Protein AF-A0A2I2YRC8-F1 (afdb_monomer_lite)

InterPro domains:
  IPR019393 WASH complex, subunit strumpellin [PF10266] (17-196)
  IPR019393 WASH complex, subunit strumpellin [PTHR15691] (17-196)

Foldseek 3Di:
DPDPLVVVVVVPCVVVVQVVQVCQVVCVVVPDHLVNLCVDLVSLVVLLVSLLVVLVSLVCCCAPAPQVRLVVSLVVVVVVVVVPVDPDPCSVLSCLLSHHPLDYNDPPRDHDPLPPLVNLVSDPDDPVSLVSSLVCLLPHLSVPQVVVVVDPVCQLVSCVVSLSSNVSSCSNVVCCLQPVVVSVVSSCVRRPVPPNVVVCVVRVPD

Radius of gyration: 19.16 Å; chains: 1; bounding box: 44×52×53 Å

Structure (mmCIF, N/CA/C/O backbone):
data_AF-A0A2I2YRC8-F1
#
_entry.id   AF-A0A2I2YRC8-F1
#
loop_
_atom_site.group_PDB
_atom_site.id
_atom_site.type_symbol
_atom_site.label_atom_id
_atom_site.label_alt_id
_atom_site.label_comp_id
_atom_site.label_asym_id
_atom_site.label_entity_id
_atom_site.label_seq_id
_atom_site.pdbx_PDB_ins_code
_atom_site.Cartn_x
_atom_site.Cartn_y
_atom_site.Cartn_z
_atom_site.occupancy
_atom_site.B_iso_or_equiv
_atom_site.auth_seq_id
_atom_site.auth_comp_id
_atom_site.auth_asym_id
_atom_site.auth_atom_id
_atom_site.pdbx_PDB_model_num
ATOM 1 N N . MET A 1 1 ? 4.012 -2.356 -33.815 1.00 37.81 1 MET A N 1
ATOM 2 C CA . MET A 1 1 ? 2.856 -2.363 -32.896 1.00 37.81 1 MET A CA 1
ATOM 3 C C . MET A 1 1 ? 3.159 -1.433 -31.734 1.00 37.81 1 MET A C 1
ATOM 5 O O . MET A 1 1 ? 4.079 -1.748 -30.987 1.00 37.81 1 MET A O 1
ATOM 9 N N . PRO A 1 2 ? 2.457 -0.302 -31.566 1.00 46.53 2 PRO A N 1
ATOM 10 C CA . PRO A 1 2 ? 2.534 0.490 -30.341 1.00 46.53 2 PRO A CA 1
ATOM 11 C C . PRO A 1 2 ? 1.747 -0.260 -29.252 1.00 46.53 2 PRO A C 1
ATOM 13 O O . PRO A 1 2 ? 0.646 0.119 -28.872 1.00 46.53 2 PRO A O 1
ATOM 16 N N . GLY A 1 3 ? 2.256 -1.432 -28.868 1.00 53.78 3 GLY A N 1
ATOM 17 C CA . GLY A 1 3 ? 1.606 -2.347 -27.938 1.00 53.78 3 GLY A CA 1
ATOM 18 C C . GLY A 1 3 ? 1.711 -1.823 -26.517 1.00 53.78 3 GLY A C 1
ATOM 19 O O . GLY A 1 3 ? 2.714 -1.198 -26.217 1.00 53.78 3 GLY A O 1
ATOM 20 N N . ILE A 1 4 ? 0.682 -2.085 -25.703 1.00 57.72 4 ILE A N 1
ATOM 21 C CA . ILE A 1 4 ? 0.540 -2.137 -24.226 1.00 57.72 4 ILE A CA 1
ATOM 22 C C . ILE A 1 4 ? 1.649 -1.546 -23.322 1.00 57.72 4 ILE A C 1
ATOM 24 O O . ILE A 1 4 ? 1.337 -0.964 -22.292 1.00 57.72 4 ILE A O 1
ATOM 28 N N . LEU A 1 5 ? 2.924 -1.648 -23.676 1.00 55.81 5 LEU A N 1
ATOM 29 C CA . LEU A 1 5 ? 4.091 -1.179 -22.939 1.00 55.81 5 LEU A CA 1
ATOM 30 C C . LEU A 1 5 ? 4.049 0.315 -22.537 1.00 55.81 5 LEU A C 1
ATOM 32 O O . LEU A 1 5 ? 4.267 0.582 -21.359 1.00 55.81 5 LEU A O 1
ATOM 36 N N . PRO A 1 6 ? 3.686 1.294 -23.399 1.00 57.66 6 PRO A N 1
ATOM 37 C CA . PRO A 1 6 ? 3.512 2.684 -22.969 1.00 57.66 6 PRO A CA 1
ATOM 38 C C . PRO A 1 6 ? 2.350 2.858 -21.989 1.00 57.66 6 PRO A C 1
ATOM 40 O O . PRO A 1 6 ? 2.377 3.775 -21.178 1.00 57.66 6 PRO A O 1
ATOM 43 N N . TYR A 1 7 ? 1.328 1.999 -22.059 1.00 59.03 7 TYR A N 1
ATOM 44 C CA . TYR A 1 7 ? 0.191 2.025 -21.140 1.00 59.03 7 TYR A CA 1
ATOM 45 C C . TYR A 1 7 ? 0.560 1.400 -19.795 1.00 59.03 7 TYR A C 1
ATOM 47 O O . TYR A 1 7 ? 0.232 1.982 -18.775 1.00 59.03 7 TYR A O 1
ATOM 55 N N . LEU A 1 8 ? 1.316 0.297 -19.776 1.00 57.03 8 LEU A N 1
ATOM 56 C CA . LEU A 1 8 ? 1.854 -0.305 -18.551 1.00 57.03 8 LEU A CA 1
ATOM 57 C C . LEU A 1 8 ? 2.893 0.590 -17.868 1.00 57.03 8 LEU A C 1
ATOM 59 O O . LEU A 1 8 ? 2.938 0.649 -16.647 1.00 57.03 8 LEU A O 1
ATOM 63 N N . LEU A 1 9 ? 3.663 1.359 -18.638 1.00 56.44 9 LEU A N 1
ATOM 64 C CA . LEU A 1 9 ? 4.573 2.361 -18.082 1.00 56.44 9 LEU A CA 1
ATOM 65 C C . LEU A 1 9 ? 3.831 3.609 -17.586 1.00 56.44 9 LEU A C 1
ATOM 67 O O . LEU A 1 9 ? 4.163 4.151 -16.538 1.00 56.44 9 LEU A O 1
ATOM 71 N N . LYS A 1 10 ? 2.752 4.012 -18.270 1.00 56.34 10 LYS A N 1
ATOM 72 C CA . LYS A 1 10 ? 1.797 5.009 -17.759 1.00 56.34 10 LYS A CA 1
ATOM 73 C C . LYS A 1 10 ? 0.951 4.502 -16.590 1.00 56.34 10 LYS A C 1
ATOM 75 O O . LYS A 1 10 ? 0.355 5.348 -15.939 1.00 56.34 10 LYS A O 1
ATOM 80 N N . ILE A 1 11 ? 0.908 3.187 -16.333 1.00 52.53 11 ILE A N 1
ATOM 81 C CA . ILE A 1 11 ? 0.358 2.526 -15.134 1.00 52.53 11 ILE A CA 1
ATOM 82 C C . ILE A 1 11 ? 1.342 2.622 -13.946 1.00 52.53 11 ILE A C 1
ATOM 84 O O . ILE A 1 11 ? 0.969 2.288 -12.839 1.00 52.53 11 ILE A O 1
ATOM 88 N N . PHE A 1 12 ? 2.482 3.312 -14.060 1.00 55.88 12 PHE A N 1
ATOM 89 C CA . PHE A 1 12 ? 3.199 3.852 -12.890 1.00 55.88 12 PHE A CA 1
ATOM 90 C C . PHE A 1 12 ? 2.833 5.316 -12.491 1.00 55.88 12 PHE A C 1
ATOM 92 O O . PHE A 1 12 ? 3.742 6.076 -12.157 1.00 55.88 12 PHE A O 1
ATOM 99 N N . PRO A 1 13 ? 1.560 5.799 -12.453 1.00 50.12 13 PRO A N 1
ATOM 100 C CA . PRO A 1 13 ? 1.211 7.095 -11.858 1.00 50.12 13 PRO A CA 1
ATOM 101 C C . PRO A 1 13 ? 1.517 7.182 -10.365 1.00 50.12 13 PRO A C 1
ATOM 103 O O . PRO A 1 13 ? 1.399 8.253 -9.78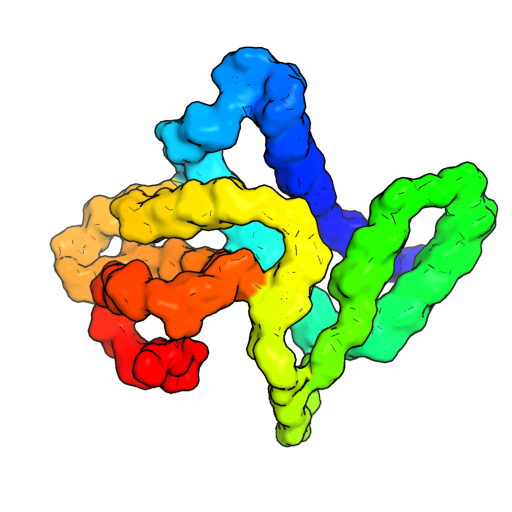5 1.00 50.12 13 PRO A O 1
ATOM 106 N N . SER A 1 14 ? 1.931 6.093 -9.735 1.00 53.84 14 SER A N 1
ATOM 107 C CA . SER A 1 14 ? 2.514 6.090 -8.403 1.00 53.84 14 SER A CA 1
ATOM 108 C C . SER A 1 14 ? 3.765 6.941 -8.276 1.00 53.84 14 SER A C 1
ATOM 110 O O . SER A 1 14 ? 3.989 7.486 -7.203 1.00 53.84 14 SER A O 1
ATOM 112 N N . LEU A 1 15 ? 4.494 7.198 -9.367 1.00 60.25 15 LEU A N 1
ATOM 113 C CA . LEU A 1 15 ? 5.531 8.227 -9.350 1.00 60.25 15 LEU A CA 1
ATOM 114 C C . LEU A 1 15 ? 4.971 9.625 -9.056 1.00 60.25 15 LEU A C 1
ATOM 116 O O . LEU A 1 15 ? 5.684 10.445 -8.499 1.00 60.25 15 LEU A O 1
ATOM 120 N N . LYS A 1 16 ? 3.710 9.920 -9.405 1.00 70.44 16 LYS A N 1
ATOM 121 C CA . LYS A 1 16 ? 3.090 11.210 -9.064 1.00 70.44 16 LYS A CA 1
ATOM 122 C C . LYS A 1 16 ? 2.758 11.305 -7.584 1.00 70.44 16 LYS A C 1
ATOM 124 O O . LYS A 1 16 ? 2.866 12.391 -7.040 1.00 70.44 16 LYS A O 1
ATOM 129 N N . MET A 1 17 ? 2.350 10.200 -6.957 1.00 82.69 17 MET A N 1
ATOM 130 C CA . MET A 1 17 ? 2.125 10.180 -5.512 1.00 82.69 17 MET A CA 1
ATOM 131 C C . MET A 1 17 ? 3.454 10.309 -4.768 1.00 82.69 17 MET A C 1
ATOM 133 O O . MET A 1 17 ? 3.555 11.172 -3.908 1.00 82.69 17 MET A O 1
ATOM 137 N N . LEU A 1 18 ? 4.484 9.550 -5.160 1.00 81.81 18 LEU A N 1
ATOM 138 C CA . LEU A 1 18 ? 5.829 9.690 -4.591 1.00 81.81 18 LEU A CA 1
ATOM 139 C C . LEU A 1 18 ? 6.358 11.114 -4.767 1.00 81.81 18 LEU A C 1
ATOM 141 O O . LEU A 1 18 ? 6.682 11.764 -3.785 1.00 81.81 18 LEU A O 1
ATOM 145 N N . LYS A 1 19 ? 6.292 11.651 -5.989 1.00 84.12 19 LYS A N 1
ATOM 146 C CA . LYS A 1 19 ? 6.675 13.035 -6.265 1.00 84.12 19 LYS A CA 1
ATOM 147 C C . LYS A 1 19 ? 5.872 14.045 -5.447 1.00 84.12 19 LYS A C 1
ATOM 149 O O . LYS A 1 19 ? 6.434 15.013 -4.970 1.00 84.12 19 LYS A O 1
ATOM 154 N N . TYR A 1 20 ? 4.566 13.846 -5.289 1.00 88.19 20 TYR A N 1
ATOM 155 C CA . TYR A 1 20 ? 3.744 14.730 -4.466 1.00 88.19 20 TYR A CA 1
ATOM 156 C C . TYR A 1 20 ? 4.176 14.702 -2.994 1.00 88.19 20 TYR A C 1
ATOM 158 O O . TYR A 1 20 ? 4.211 15.750 -2.356 1.00 88.19 20 TYR A O 1
ATOM 166 N N . LEU A 1 21 ? 4.523 13.526 -2.465 1.00 88.50 21 LEU A N 1
ATOM 167 C CA . LEU A 1 21 ? 5.065 13.389 -1.113 1.00 88.50 21 LEU A CA 1
ATOM 168 C C . LEU A 1 21 ? 6.443 14.051 -0.988 1.00 88.50 21 LEU A C 1
ATOM 170 O O . LEU A 1 21 ? 6.693 14.714 0.017 1.00 88.50 21 LEU A O 1
ATOM 174 N N . ASP A 1 22 ? 7.295 13.923 -2.005 1.00 87.81 22 ASP A N 1
ATOM 175 C CA . ASP A 1 22 ? 8.596 14.592 -2.058 1.00 87.81 22 ASP A CA 1
ATOM 176 C C . ASP A 1 22 ? 8.421 16.117 -2.105 1.00 87.81 22 ASP A C 1
ATOM 178 O O . ASP A 1 22 ? 8.974 16.818 -1.265 1.00 87.81 22 ASP A O 1
ATOM 182 N N . ASP A 1 23 ? 7.560 16.631 -2.990 1.00 89.75 23 ASP A N 1
ATOM 183 C CA . ASP A 1 23 ? 7.232 18.057 -3.111 1.00 89.75 23 ASP A CA 1
ATOM 184 C C . ASP A 1 23 ? 6.652 18.616 -1.786 1.00 89.75 23 ASP A C 1
ATOM 186 O O . ASP A 1 23 ? 6.954 19.745 -1.387 1.00 89.75 23 ASP A O 1
ATOM 190 N N . LEU A 1 24 ? 5.824 17.838 -1.072 1.00 89.25 24 LEU A N 1
ATOM 191 C CA . LEU A 1 24 ? 5.333 18.192 0.268 1.00 89.25 24 LEU A CA 1
ATOM 192 C C . LEU A 1 24 ? 6.471 18.261 1.291 1.00 89.25 24 LEU A C 1
ATOM 194 O O . LEU A 1 24 ? 6.529 19.202 2.079 1.00 89.25 24 LEU A O 1
ATOM 198 N N . ASN A 1 25 ? 7.369 17.277 1.285 1.00 86.38 25 ASN A N 1
ATOM 199 C CA . ASN A 1 25 ? 8.488 17.203 2.219 1.00 86.38 25 ASN A CA 1
ATOM 200 C C . ASN A 1 25 ? 9.546 18.291 1.955 1.00 86.38 25 ASN A C 1
ATOM 202 O O . ASN A 1 25 ? 10.140 18.819 2.892 1.00 86.38 25 ASN A O 1
ATOM 206 N N . GLU A 1 26 ? 9.746 18.671 0.693 1.00 87.75 26 GLU A N 1
ATOM 207 C CA . GLU A 1 26 ? 10.619 19.774 0.273 1.00 87.75 26 GLU A CA 1
ATOM 208 C C . GLU A 1 26 ? 10.003 21.162 0.523 1.00 87.75 26 GLU A C 1
ATOM 210 O O . GLU A 1 26 ? 10.671 22.183 0.350 1.00 87.75 26 GLU A O 1
ATOM 215 N N . GLY A 1 27 ? 8.738 21.226 0.950 1.00 85.44 27 GLY A N 1
ATOM 216 C CA . GLY A 1 27 ? 8.057 22.486 1.236 1.00 85.44 27 GLY A CA 1
ATOM 217 C C . GLY A 1 27 ? 7.686 23.280 -0.018 1.00 85.44 27 GLY A C 1
ATOM 218 O O . GLY A 1 27 ? 7.489 24.494 0.064 1.00 85.44 27 GLY A O 1
ATOM 219 N N . VAL A 1 28 ? 7.545 22.613 -1.173 1.00 89.50 28 VAL A N 1
ATOM 220 C CA . VAL A 1 28 ? 7.038 23.226 -2.417 1.00 89.50 28 VAL A CA 1
ATOM 221 C C . VAL A 1 28 ? 5.663 23.856 -2.171 1.00 89.50 28 VAL A C 1
ATOM 223 O O . VAL A 1 28 ? 5.347 24.929 -2.689 1.00 89.50 28 VAL A O 1
ATOM 226 N N . TYR A 1 29 ? 4.862 23.225 -1.311 1.00 86.94 29 TYR A N 1
ATOM 227 C CA . TYR A 1 29 ? 3.586 23.740 -0.836 1.00 86.94 29 TYR A CA 1
ATOM 228 C C . TYR A 1 29 ? 3.765 24.430 0.526 1.00 86.94 29 TYR A C 1
ATOM 230 O O . TYR A 1 29 ? 3.557 23.830 1.571 1.00 86.94 29 TYR A O 1
ATOM 238 N N . ILE A 1 30 ? 4.116 25.720 0.512 1.00 78.50 30 ILE A N 1
ATOM 239 C CA . ILE A 1 30 ? 4.525 26.535 1.683 1.00 78.50 30 ILE A CA 1
ATOM 240 C C . ILE A 1 30 ? 3.610 26.395 2.923 1.00 78.50 30 ILE A C 1
ATOM 242 O O . ILE A 1 30 ? 4.079 26.519 4.051 1.00 78.50 30 ILE A O 1
ATOM 246 N N . GLN A 1 31 ? 2.305 26.162 2.741 1.00 79.38 31 GLN A N 1
ATOM 247 C CA . GLN A 1 31 ? 1.319 26.055 3.831 1.00 79.38 31 GLN A CA 1
ATOM 248 C C . GLN A 1 31 ? 0.775 24.635 4.055 1.00 79.38 31 GLN A C 1
ATOM 250 O O . GLN A 1 31 ? -0.177 24.469 4.815 1.00 79.38 31 GLN A O 1
ATOM 255 N N . GLN A 1 32 ? 1.318 23.625 3.377 1.00 86.75 32 GLN A N 1
ATOM 256 C CA . GLN A 1 32 ? 0.841 22.247 3.460 1.00 86.75 32 GLN A CA 1
ATOM 257 C C . GLN A 1 32 ? 1.991 21.332 3.858 1.00 86.75 32 GLN A C 1
ATOM 259 O O . GLN A 1 32 ? 2.992 21.222 3.158 1.00 86.75 32 GLN A O 1
ATOM 264 N N . THR A 1 33 ? 1.812 20.642 4.974 1.00 90.62 33 THR A N 1
ATOM 265 C CA . THR A 1 33 ? 2.631 19.500 5.376 1.00 90.62 33 THR A CA 1
ATOM 266 C C . THR A 1 33 ? 1.820 18.217 5.259 1.00 90.62 33 THR A C 1
ATOM 268 O O . THR A 1 33 ? 0.584 18.244 5.192 1.00 90.62 33 THR A O 1
ATOM 271 N N . LEU A 1 34 ? 2.500 17.073 5.295 1.00 91.81 34 LEU A N 1
ATOM 272 C CA . LEU A 1 34 ? 1.835 15.775 5.298 1.00 91.81 34 LEU A CA 1
ATOM 273 C C . LEU A 1 34 ? 0.817 15.647 6.448 1.00 91.81 34 LEU A C 1
ATOM 275 O O . LEU A 1 34 ? -0.284 15.136 6.254 1.00 91.81 34 LEU A O 1
ATOM 279 N N . GLU A 1 35 ? 1.147 16.166 7.630 1.00 92.12 35 GLU A N 1
ATOM 280 C CA . GLU A 1 35 ? 0.258 16.211 8.792 1.00 92.12 35 GLU A CA 1
ATOM 281 C C . GLU A 1 35 ? -1.011 17.003 8.487 1.00 92.12 35 GLU A C 1
ATOM 283 O O . GLU A 1 35 ? -2.108 16.527 8.769 1.00 92.12 35 GLU A O 1
ATOM 288 N N . THR A 1 36 ? -0.879 18.195 7.897 1.00 93.50 36 THR A N 1
ATOM 289 C CA . THR A 1 36 ? -2.036 19.047 7.584 1.00 93.50 36 THR A CA 1
ATOM 290 C C . THR A 1 36 ? -2.948 18.418 6.534 1.00 93.50 36 THR A C 1
ATOM 292 O O . THR A 1 36 ? -4.169 18.487 6.673 1.00 93.50 36 THR A O 1
ATOM 295 N N . VAL A 1 37 ? -2.380 17.717 5.546 1.00 94.31 37 VAL A N 1
ATOM 296 C CA . VAL A 1 37 ? -3.158 16.979 4.542 1.00 94.31 37 VAL A CA 1
ATOM 297 C C . VAL A 1 37 ? -3.892 15.803 5.189 1.00 94.31 37 VAL A C 1
ATOM 299 O O . VAL A 1 37 ? -5.061 15.574 4.897 1.00 94.31 37 VAL A O 1
ATOM 302 N N . LEU A 1 38 ? -3.256 15.090 6.122 1.00 94.12 38 LEU A N 1
ATOM 303 C CA . LEU A 1 38 ? -3.879 13.982 6.855 1.00 94.12 38 LEU A CA 1
ATOM 304 C C . LEU A 1 38 ? -4.876 14.424 7.941 1.00 94.12 38 LEU A C 1
ATOM 306 O O . LEU A 1 38 ? -5.593 13.581 8.479 1.00 94.12 38 LEU A O 1
ATOM 310 N N . LEU A 1 39 ? -4.920 15.712 8.292 1.00 93.56 39 LEU A N 1
ATOM 311 C CA . LEU A 1 39 ? -5.978 16.296 9.126 1.00 93.56 39 LEU A CA 1
ATOM 312 C C . LEU A 1 39 ? -7.221 16.675 8.311 1.00 93.56 39 LEU A C 1
ATOM 314 O O . LEU A 1 39 ? -8.294 16.841 8.884 1.00 93.56 39 LEU A O 1
ATOM 318 N N . ASN A 1 40 ? -7.086 16.818 6.994 1.00 94.06 40 ASN A N 1
ATOM 319 C CA . ASN A 1 40 ? -8.207 17.059 6.100 1.00 94.06 40 ASN A CA 1
ATOM 320 C C . ASN A 1 40 ? -8.934 15.738 5.779 1.00 94.06 40 ASN A C 1
ATOM 322 O O . ASN A 1 40 ? -8.289 14.724 5.512 1.00 94.06 40 ASN A O 1
ATOM 326 N N . GLU A 1 41 ? -10.272 15.752 5.790 1.00 93.31 41 GLU A N 1
ATOM 327 C CA . GLU A 1 41 ? -11.097 14.558 5.541 1.00 93.31 41 GLU A CA 1
ATOM 328 C C . GLU A 1 41 ? -10.863 13.956 4.147 1.00 93.31 41 GLU A C 1
ATOM 330 O O . GLU A 1 41 ? -10.650 12.751 4.023 1.00 93.31 41 GLU A O 1
ATOM 335 N N . ASP A 1 42 ? -10.811 14.794 3.111 1.00 94.19 42 ASP A N 1
ATOM 336 C CA . ASP A 1 42 ? -10.554 14.338 1.744 1.00 94.19 42 ASP A CA 1
ATOM 337 C C . ASP A 1 42 ? -9.084 13.930 1.579 1.00 94.19 42 ASP A C 1
ATOM 339 O O . ASP A 1 42 ? -8.768 12.912 0.965 1.00 94.19 42 ASP A O 1
ATOM 343 N N . GLY A 1 43 ? -8.166 14.700 2.171 1.00 93.94 43 GLY A N 1
ATOM 344 C CA . GLY A 1 43 ? -6.727 14.459 2.108 1.00 93.94 43 GLY A CA 1
ATOM 345 C C . GLY A 1 43 ? -6.327 13.117 2.717 1.00 93.94 43 GLY A C 1
ATOM 346 O O . GLY A 1 43 ? -5.612 12.340 2.079 1.00 93.94 43 GLY A O 1
ATOM 347 N N . LYS A 1 44 ? -6.832 12.790 3.914 1.00 94.94 44 LYS A N 1
ATOM 348 C CA . LYS A 1 44 ? -6.569 11.488 4.544 1.00 94.94 44 LYS A CA 1
ATOM 349 C C . LYS A 1 44 ? -7.150 10.336 3.729 1.00 94.94 44 LYS A C 1
ATOM 351 O O . LYS A 1 44 ? -6.463 9.328 3.567 1.00 94.94 44 LYS A O 1
ATOM 356 N N . GLN A 1 45 ? -8.357 10.488 3.180 1.00 95.06 45 GLN A N 1
ATOM 357 C CA . GLN A 1 45 ? -8.977 9.459 2.349 1.00 95.06 45 GLN A CA 1
ATOM 358 C C . GLN A 1 45 ? -8.149 9.222 1.077 1.00 95.06 45 GLN A C 1
ATOM 360 O O . GLN A 1 45 ? -7.741 8.091 0.815 1.00 95.06 45 GLN A O 1
ATOM 365 N N . LEU A 1 46 ? -7.819 10.286 0.340 1.00 94.38 46 LEU A N 1
ATOM 366 C CA . LEU A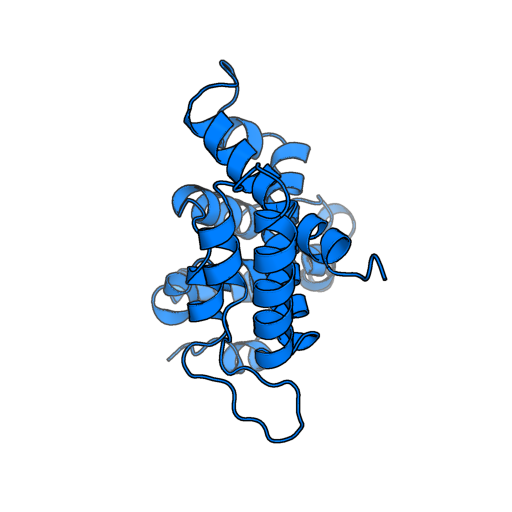 1 46 ? -7.049 10.212 -0.903 1.00 94.38 46 LEU A CA 1
ATOM 367 C C . LEU A 1 46 ? -5.656 9.613 -0.694 1.00 94.38 46 LEU A C 1
ATOM 369 O O . LEU A 1 46 ? -5.216 8.800 -1.505 1.00 94.38 46 LEU A O 1
ATOM 373 N N . LEU A 1 47 ? -4.957 9.976 0.385 1.00 94.75 47 LEU A N 1
ATOM 374 C CA . LEU A 1 47 ? -3.634 9.421 0.681 1.00 94.75 47 LEU A CA 1
ATOM 375 C C . LEU A 1 47 ? -3.695 7.933 1.056 1.00 94.75 47 LEU A C 1
ATOM 377 O O . LEU A 1 47 ? -2.843 7.160 0.608 1.00 94.75 47 LEU A O 1
ATOM 381 N N . CYS A 1 48 ? -4.714 7.513 1.816 1.00 96.12 48 CYS A N 1
ATOM 382 C CA . CYS A 1 48 ? -4.946 6.097 2.115 1.00 96.12 48 CYS A CA 1
ATOM 383 C C . CYS A 1 48 ? -5.244 5.299 0.835 1.00 96.12 48 CYS A C 1
ATOM 385 O O . CYS A 1 48 ? -4.620 4.266 0.588 1.00 96.12 48 CYS A O 1
ATOM 387 N N . GLU A 1 49 ? -6.155 5.799 -0.003 1.00 94.62 49 GLU A N 1
ATOM 388 C CA . GLU A 1 49 ? -6.536 5.163 -1.266 1.00 94.62 49 GLU A CA 1
ATOM 389 C C . GLU A 1 49 ? -5.368 5.104 -2.252 1.00 94.62 49 GLU A C 1
ATOM 391 O O . GLU A 1 49 ? -5.158 4.078 -2.896 1.00 94.62 49 GLU A O 1
ATOM 396 N N . ALA A 1 50 ? -4.565 6.165 -2.350 1.00 93.00 50 ALA A N 1
ATOM 397 C CA . ALA A 1 50 ? -3.407 6.199 -3.234 1.00 93.00 50 ALA A CA 1
ATOM 398 C C . ALA A 1 50 ? -2.367 5.136 -2.851 1.00 93.00 50 ALA A C 1
ATOM 400 O O . ALA A 1 50 ? -1.864 4.429 -3.729 1.00 93.00 50 ALA A O 1
ATOM 401 N N . LEU A 1 51 ? -2.062 4.990 -1.554 1.00 94.81 51 LEU A N 1
ATOM 402 C CA . LEU A 1 51 ? -1.120 3.972 -1.079 1.00 94.81 51 LEU A CA 1
ATOM 403 C C . LEU A 1 51 ? -1.678 2.557 -1.275 1.00 94.81 51 LEU A C 1
ATOM 405 O O . LEU A 1 51 ? -0.961 1.665 -1.735 1.00 94.81 51 LEU A O 1
ATOM 409 N N . TYR A 1 52 ? -2.969 2.366 -0.998 1.00 95.19 52 TYR A N 1
ATOM 410 C CA . TYR A 1 52 ? -3.659 1.106 -1.250 1.00 95.19 52 TYR A CA 1
ATOM 411 C C . TYR A 1 52 ? -3.622 0.707 -2.727 1.00 95.19 52 TYR A C 1
ATOM 413 O O . TYR A 1 52 ? -3.164 -0.388 -3.056 1.00 95.19 52 TYR A O 1
ATOM 421 N N . LEU A 1 53 ? -4.070 1.592 -3.622 1.00 92.62 53 LEU A N 1
ATOM 422 C CA . LEU A 1 53 ? -4.106 1.338 -5.061 1.00 92.62 53 LEU A CA 1
ATOM 423 C C . LEU A 1 53 ? -2.713 1.042 -5.593 1.00 92.62 53 LEU A C 1
ATOM 425 O O . LEU A 1 53 ? -2.553 0.139 -6.410 1.00 92.62 53 LEU A O 1
ATOM 429 N N . TYR A 1 54 ? -1.697 1.739 -5.086 1.00 91.31 54 TYR A N 1
ATOM 430 C CA . TYR A 1 54 ? -0.330 1.437 -5.453 1.00 91.31 54 TYR A CA 1
ATOM 431 C C . TYR A 1 54 ? 0.082 0.012 -5.055 1.00 91.31 54 TYR A C 1
ATOM 433 O O . TYR A 1 54 ? 0.575 -0.732 -5.902 1.00 91.31 54 TYR A O 1
ATOM 441 N N . GLY A 1 55 ? -0.193 -0.412 -3.818 1.00 92.88 55 GLY A N 1
ATOM 442 C CA . GLY A 1 55 ? 0.042 -1.793 -3.385 1.00 92.88 55 GLY A CA 1
ATOM 443 C C . GLY A 1 55 ? -0.739 -2.826 -4.210 1.00 92.88 55 GLY A C 1
ATOM 444 O O . GLY A 1 55 ? -0.183 -3.846 -4.621 1.00 92.88 55 GLY A O 1
ATOM 445 N N . VAL A 1 56 ? -2.005 -2.547 -4.537 1.00 92.81 56 VAL A N 1
ATOM 446 C CA . VAL A 1 56 ? -2.821 -3.401 -5.418 1.00 92.81 56 VAL A CA 1
ATOM 447 C C . VAL A 1 56 ? -2.194 -3.512 -6.803 1.00 92.81 56 VAL A C 1
ATOM 449 O O . VAL A 1 56 ? -2.117 -4.607 -7.353 1.00 92.81 56 VAL A O 1
ATOM 452 N N . MET A 1 57 ? -1.702 -2.412 -7.366 1.00 89.69 57 MET A N 1
ATOM 453 C CA . MET A 1 57 ? -1.046 -2.419 -8.671 1.00 89.69 57 MET A CA 1
ATOM 454 C C . MET A 1 57 ? 0.219 -3.279 -8.671 1.00 89.69 57 MET A C 1
ATOM 456 O O . MET A 1 57 ? 0.428 -4.015 -9.635 1.00 89.69 57 MET A O 1
ATOM 460 N N . LEU A 1 58 ? 1.019 -3.257 -7.597 1.00 90.19 58 LEU A N 1
ATOM 461 C CA . LEU A 1 58 ? 2.169 -4.158 -7.448 1.00 90.19 58 LEU A CA 1
ATOM 462 C C . LEU A 1 58 ? 1.727 -5.623 -7.492 1.00 90.19 58 LEU A C 1
ATOM 464 O O . LEU A 1 58 ? 2.217 -6.394 -8.319 1.00 90.19 58 LEU A O 1
ATOM 468 N N . LEU A 1 59 ? 0.755 -5.990 -6.654 1.00 91.50 59 LEU A N 1
ATOM 469 C CA . LEU A 1 59 ? 0.232 -7.357 -6.588 1.00 91.50 59 LEU A CA 1
ATOM 470 C C . LEU A 1 59 ? -0.345 -7.810 -7.935 1.00 91.50 59 LEU A C 1
ATOM 472 O O . LEU A 1 59 ? -0.057 -8.911 -8.396 1.00 91.50 59 LEU A O 1
ATOM 476 N N . VAL A 1 60 ? -1.122 -6.953 -8.599 1.00 90.44 60 VAL A N 1
ATOM 477 C CA . VAL A 1 60 ? -1.750 -7.259 -9.889 1.00 90.44 60 VAL A CA 1
ATOM 478 C C . VAL A 1 60 ? -0.708 -7.420 -10.991 1.00 90.44 60 VAL A C 1
ATOM 480 O O . VAL A 1 60 ? -0.817 -8.357 -11.779 1.00 90.44 60 VAL A O 1
ATOM 483 N N . ILE A 1 61 ? 0.307 -6.553 -11.056 1.00 88.50 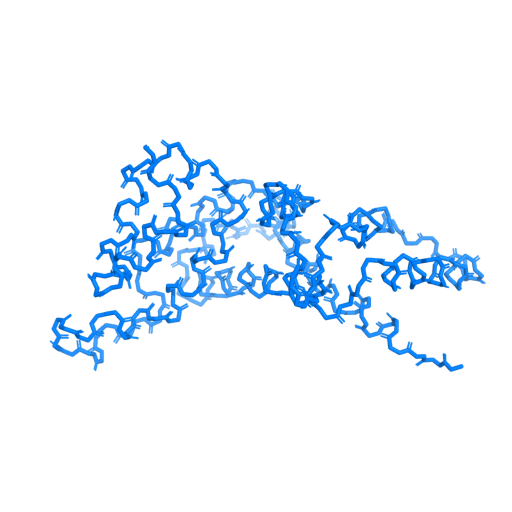61 ILE A N 1
ATOM 484 C CA . ILE A 1 61 ? 1.385 -6.674 -12.047 1.00 88.50 61 ILE A CA 1
ATOM 485 C C . ILE A 1 61 ? 2.105 -8.010 -11.880 1.00 88.50 61 ILE A C 1
ATOM 487 O O . ILE A 1 61 ? 2.309 -8.711 -12.868 1.00 88.50 61 ILE A O 1
ATOM 491 N N . ASP A 1 62 ? 2.461 -8.375 -10.649 1.00 88.75 62 ASP A N 1
ATOM 492 C CA . ASP A 1 62 ? 3.172 -9.621 -10.361 1.00 88.75 62 ASP A CA 1
ATOM 493 C C . ASP A 1 62 ? 2.301 -10.863 -10.606 1.00 88.75 62 ASP A C 1
ATOM 495 O O . ASP A 1 62 ? 2.787 -11.892 -11.068 1.00 88.75 62 ASP A O 1
ATOM 499 N N . GLN A 1 63 ? 0.990 -10.754 -10.365 1.00 89.12 63 GLN A N 1
ATOM 500 C CA . GLN A 1 63 ? 0.046 -11.848 -10.578 1.00 89.12 63 GLN A CA 1
ATOM 501 C C . GLN A 1 63 ? -0.313 -12.073 -12.049 1.00 89.12 63 GLN A C 1
ATOM 503 O O . GLN A 1 63 ? -0.544 -13.213 -12.465 1.00 89.12 63 GLN A O 1
ATOM 508 N N . LYS A 1 64 ? -0.441 -10.990 -12.821 1.00 88.38 64 LYS A N 1
ATOM 509 C CA . LYS A 1 64 ? -0.952 -11.022 -14.199 1.00 88.38 64 LYS A CA 1
ATOM 510 C C . LYS A 1 64 ? 0.144 -11.040 -15.252 1.00 88.38 64 LYS A C 1
ATOM 512 O O . LYS A 1 64 ? -0.134 -11.438 -16.380 1.00 88.38 64 LYS A O 1
ATOM 517 N N . ILE A 1 65 ? 1.354 -10.605 -14.912 1.00 89.38 65 ILE A N 1
ATOM 518 C CA . ILE A 1 65 ? 2.478 -10.543 -15.840 1.00 89.38 65 ILE A CA 1
ATOM 519 C C . ILE A 1 65 ? 3.646 -11.300 -15.220 1.00 89.38 65 ILE A C 1
ATOM 521 O O . ILE A 1 65 ? 4.305 -10.813 -14.305 1.00 89.38 65 ILE A O 1
ATOM 525 N N . GLU A 1 66 ? 3.907 -12.497 -15.743 1.00 89.44 66 GLU A N 1
ATOM 526 C CA . GLU A 1 66 ? 5.007 -13.334 -15.268 1.00 89.44 66 GLU A CA 1
ATOM 527 C C . GLU A 1 66 ? 6.354 -12.599 -15.361 1.00 89.44 66 GLU A C 1
ATOM 529 O O . GLU A 1 66 ? 6.580 -11.777 -16.257 1.00 89.44 66 GLU A O 1
ATOM 534 N N . GLY A 1 67 ? 7.268 -12.916 -14.439 1.00 88.62 67 GLY A N 1
ATOM 535 C CA . GLY A 1 67 ? 8.567 -12.248 -14.320 1.00 88.62 67 GLY A CA 1
ATOM 536 C C . GLY A 1 67 ? 9.340 -12.180 -15.639 1.00 88.62 67 GLY A C 1
ATOM 537 O O . GLY A 1 67 ? 9.800 -11.106 -16.019 1.00 88.62 67 GLY A O 1
ATOM 538 N N . GLU A 1 68 ? 9.393 -13.285 -16.387 1.00 89.06 68 GLU A N 1
ATOM 539 C CA . GLU A 1 68 ? 10.075 -13.336 -17.686 1.00 89.06 68 GLU A CA 1
ATOM 540 C C . GLU A 1 68 ? 9.443 -12.381 -18.715 1.00 89.06 68 GLU A C 1
ATOM 542 O O . GLU A 1 68 ? 10.143 -11.722 -19.487 1.00 89.06 68 GLU A O 1
ATOM 547 N N . VAL A 1 69 ? 8.113 -12.251 -18.710 1.00 89.56 69 VAL A N 1
ATOM 548 C CA . VAL A 1 69 ? 7.403 -11.316 -19.591 1.00 89.56 69 VAL A CA 1
ATOM 549 C C . VAL A 1 69 ? 7.726 -9.872 -19.203 1.00 89.56 69 VAL A C 1
ATOM 551 O O . VAL A 1 69 ? 8.018 -9.064 -20.087 1.00 89.56 69 VAL A O 1
ATOM 554 N N . ARG A 1 70 ? 7.755 -9.546 -17.903 1.00 89.25 70 ARG A N 1
ATOM 555 C CA . ARG A 1 70 ? 8.132 -8.205 -17.414 1.00 89.25 70 ARG A CA 1
ATOM 556 C C . ARG A 1 70 ? 9.569 -7.842 -17.783 1.00 89.25 70 ARG A C 1
ATOM 558 O O . ARG A 1 70 ? 9.821 -6.724 -18.224 1.00 89.25 70 ARG A O 1
ATOM 565 N N . GLU A 1 71 ? 10.502 -8.783 -17.685 1.00 87.62 71 GLU A N 1
ATOM 566 C CA . GLU A 1 71 ? 11.900 -8.568 -18.074 1.00 87.62 71 GLU A CA 1
ATOM 567 C C . GLU A 1 71 ? 12.047 -8.335 -19.583 1.00 87.62 71 GLU A C 1
ATOM 569 O O . GLU A 1 71 ? 12.697 -7.377 -20.009 1.00 87.62 71 GLU A O 1
ATOM 574 N N . ARG A 1 72 ? 11.373 -9.139 -20.415 1.00 88.88 72 ARG A N 1
ATOM 575 C CA . ARG A 1 72 ? 11.340 -8.929 -21.874 1.00 88.88 72 ARG A CA 1
ATOM 576 C C . ARG A 1 72 ? 10.733 -7.570 -22.238 1.00 88.88 72 ARG A C 1
ATOM 578 O O . ARG A 1 72 ? 11.230 -6.890 -23.138 1.00 88.88 72 ARG A O 1
ATOM 585 N N . MET A 1 73 ? 9.690 -7.153 -21.522 1.00 85.44 73 MET A N 1
ATOM 586 C CA . MET A 1 73 ? 9.085 -5.830 -21.663 1.00 85.44 73 MET A CA 1
ATOM 587 C C . MET A 1 73 ? 10.056 -4.698 -21.304 1.00 85.44 73 MET A C 1
ATOM 589 O O . MET A 1 73 ? 10.169 -3.746 -22.076 1.00 85.44 73 MET A O 1
ATOM 593 N N . LEU A 1 74 ? 10.786 -4.809 -20.187 1.00 82.88 74 LEU A N 1
ATOM 594 C CA . LEU A 1 74 ? 11.816 -3.844 -19.785 1.00 82.88 74 LEU A CA 1
ATOM 595 C C . LEU A 1 74 ? 12.896 -3.696 -20.863 1.00 82.88 74 LEU A C 1
ATOM 597 O O . LEU A 1 74 ? 13.214 -2.579 -21.265 1.00 82.88 74 LEU A O 1
ATOM 601 N N . VAL A 1 75 ? 13.414 -4.814 -21.386 1.00 85.06 75 VAL A N 1
ATOM 602 C CA . VAL A 1 75 ? 14.428 -4.810 -22.454 1.00 85.06 75 VAL A CA 1
ATOM 603 C C . VAL A 1 75 ? 13.885 -4.153 -23.724 1.00 85.06 75 VAL A C 1
ATOM 605 O O . VAL A 1 75 ? 14.573 -3.340 -24.346 1.00 85.06 75 VAL A O 1
ATOM 608 N N . SER A 1 76 ? 12.646 -4.473 -24.109 1.00 82.81 76 SER A N 1
ATOM 609 C CA . SER A 1 76 ? 11.995 -3.848 -25.263 1.00 82.81 76 SER A CA 1
ATOM 610 C C . SER A 1 76 ? 11.831 -2.339 -25.074 1.00 82.81 76 SER A C 1
ATOM 612 O O . SER A 1 76 ? 12.063 -1.587 -26.021 1.00 82.81 76 SER A O 1
ATOM 614 N N . TYR A 1 77 ? 11.439 -1.890 -23.877 1.00 79.12 77 TYR A N 1
ATOM 615 C CA . TYR A 1 77 ? 11.295 -0.468 -23.577 1.00 79.12 77 TYR A CA 1
ATOM 616 C C . TYR A 1 77 ? 12.642 0.244 -23.607 1.00 79.12 77 TYR A C 1
ATOM 618 O O . TYR A 1 77 ? 12.761 1.271 -24.264 1.00 79.12 77 TYR A O 1
ATOM 626 N N . TYR A 1 78 ? 13.664 -0.327 -22.968 1.00 78.12 78 TYR A N 1
ATOM 627 C CA . TYR A 1 78 ? 15.007 0.243 -22.940 1.00 78.12 78 TYR A CA 1
ATOM 628 C C . TYR A 1 78 ? 15.560 0.456 -24.354 1.00 78.12 78 TYR A C 1
ATOM 630 O O . TYR A 1 78 ? 16.022 1.545 -24.676 1.00 78.12 78 TYR A O 1
ATOM 638 N N . ARG A 1 79 ? 15.437 -0.546 -25.239 1.00 81.69 79 ARG A N 1
ATOM 639 C CA . ARG A 1 79 ? 15.879 -0.441 -26.644 1.00 81.69 79 ARG A CA 1
ATOM 640 C C . ARG A 1 79 ? 15.108 0.617 -27.433 1.00 81.69 79 ARG A C 1
ATOM 642 O O . ARG A 1 79 ? 15.694 1.307 -28.260 1.00 81.69 79 ARG A O 1
ATOM 649 N N . TYR A 1 80 ? 13.802 0.737 -27.190 1.00 76.69 80 TYR A N 1
ATOM 650 C CA . TYR A 1 80 ? 12.962 1.748 -27.832 1.00 76.69 80 TYR A CA 1
ATOM 651 C C . TYR A 1 80 ? 13.262 3.162 -27.321 1.00 76.69 80 TYR A C 1
ATOM 653 O O . TYR A 1 80 ? 13.330 4.101 -28.111 1.00 76.69 80 TYR A O 1
ATOM 661 N N . SER A 1 81 ? 13.451 3.304 -26.009 1.00 73.06 81 SER A N 1
ATOM 662 C CA . SER A 1 81 ? 13.761 4.573 -25.360 1.00 73.06 81 SER A CA 1
ATOM 663 C C . SER A 1 81 ? 15.161 5.041 -25.727 1.00 73.06 81 SER A C 1
ATOM 665 O O . SER A 1 81 ? 15.291 6.174 -26.132 1.00 73.06 81 SER A O 1
ATOM 667 N N . ALA A 1 82 ? 16.180 4.175 -25.748 1.00 67.88 82 ALA A N 1
ATOM 668 C CA . ALA A 1 82 ? 17.539 4.537 -26.168 1.00 67.88 82 ALA A CA 1
ATOM 669 C C . ALA A 1 82 ? 17.626 5.063 -27.618 1.00 67.88 82 ALA A C 1
ATOM 671 O O . ALA A 1 82 ? 18.549 5.800 -27.955 1.00 67.88 82 ALA A O 1
ATOM 672 N N . ALA A 1 83 ? 16.658 4.716 -28.476 1.00 63.84 83 ALA A N 1
ATOM 673 C CA . ALA A 1 83 ? 16.534 5.277 -29.822 1.00 63.84 83 ALA A CA 1
ATOM 674 C C . ALA A 1 83 ? 15.951 6.709 -29.838 1.00 63.84 83 ALA A C 1
ATOM 676 O O . ALA A 1 83 ? 15.970 7.373 -30.875 1.00 63.84 83 ALA A O 1
ATOM 677 N N . ARG A 1 84 ? 15.425 7.195 -28.708 1.00 63.16 84 ARG A N 1
ATOM 678 C CA . ARG A 1 84 ? 14.969 8.570 -28.470 1.00 63.16 84 ARG A CA 1
ATOM 679 C C . ARG A 1 84 ? 15.889 9.202 -27.423 1.00 63.16 84 ARG A C 1
ATOM 681 O O . ARG A 1 84 ? 16.076 8.665 -26.349 1.00 63.16 84 ARG A O 1
ATOM 688 N N . SER A 1 85 ? 16.477 10.355 -27.702 1.00 51.91 85 SER A N 1
ATOM 689 C CA . SER A 1 85 ? 17.584 10.945 -26.924 1.00 51.91 85 SER A CA 1
ATOM 690 C C . SER A 1 85 ? 17.268 11.372 -25.471 1.00 51.91 85 SER A C 1
ATOM 692 O O . SER A 1 85 ? 18.018 12.147 -24.888 1.00 51.91 85 SER A O 1
ATOM 694 N N . SER A 1 86 ? 16.164 10.912 -24.884 1.00 53.25 86 SER A N 1
ATOM 695 C CA . SER A 1 86 ? 15.721 11.185 -23.522 1.00 53.25 86 SER A CA 1
ATOM 696 C C . SER A 1 86 ? 15.861 9.918 -22.673 1.00 53.25 86 SER A C 1
ATOM 698 O O . SER A 1 86 ? 14.922 9.130 -22.558 1.00 53.25 86 SER A O 1
ATOM 700 N N . ALA A 1 87 ? 17.042 9.705 -22.092 1.00 52.06 87 ALA A N 1
ATOM 701 C CA . ALA A 1 87 ? 17.197 8.731 -21.019 1.00 52.06 87 ALA A CA 1
ATOM 702 C C . ALA A 1 87 ? 16.387 9.222 -19.806 1.00 52.06 87 ALA A C 1
ATOM 704 O O . ALA A 1 87 ? 16.758 10.206 -19.171 1.00 52.06 87 ALA A O 1
ATOM 705 N N . ASP A 1 88 ? 15.250 8.581 -19.532 1.00 58.44 88 ASP A N 1
ATOM 706 C CA . ASP A 1 88 ? 14.431 8.877 -18.354 1.00 58.44 88 ASP A CA 1
ATOM 707 C C . ASP A 1 88 ? 15.197 8.483 -17.083 1.00 58.44 88 ASP A C 1
ATOM 709 O O . ASP A 1 88 ? 15.591 7.325 -16.926 1.00 58.44 88 ASP A O 1
ATOM 713 N N . SER A 1 89 ? 15.350 9.424 -16.146 1.00 59.81 89 SER A N 1
ATOM 714 C CA . SER A 1 89 ? 16.020 9.231 -14.848 1.00 59.81 89 SER A CA 1
ATOM 715 C C . SER A 1 89 ? 15.385 8.144 -13.971 1.00 59.81 89 SER A C 1
ATOM 717 O O . SER A 1 89 ? 16.010 7.675 -13.030 1.00 59.81 89 SER A O 1
ATOM 719 N N . ASN A 1 90 ? 14.161 7.716 -14.289 1.00 68.56 90 ASN A N 1
ATOM 720 C CA . ASN A 1 90 ? 13.375 6.782 -13.478 1.00 68.56 90 ASN A CA 1
ATOM 721 C C . ASN A 1 90 ? 13.519 5.321 -13.938 1.00 68.56 90 ASN A C 1
ATOM 723 O O . ASN A 1 90 ? 12.839 4.431 -13.424 1.00 68.56 90 ASN A O 1
ATOM 727 N N . MET A 1 91 ? 14.345 5.055 -14.957 1.00 72.81 91 MET A N 1
ATOM 728 C CA . MET A 1 91 ? 14.433 3.724 -15.558 1.00 72.81 91 MET A CA 1
ATOM 729 C C . MET A 1 91 ? 14.974 2.674 -14.579 1.00 72.81 91 MET A C 1
ATOM 731 O O . MET A 1 91 ? 14.496 1.538 -14.583 1.00 72.81 91 MET A O 1
ATOM 735 N N . ASP A 1 92 ? 15.913 3.050 -13.711 1.00 77.88 92 ASP A N 1
ATOM 736 C CA . ASP A 1 92 ? 16.499 2.138 -12.725 1.00 77.88 92 ASP A CA 1
ATOM 737 C C . ASP A 1 92 ? 15.470 1.695 -11.674 1.00 77.88 92 ASP A C 1
ATOM 739 O O . ASP A 1 92 ? 15.370 0.502 -11.370 1.00 77.88 92 ASP A O 1
ATOM 743 N N . ASP A 1 93 ? 14.626 2.617 -11.203 1.00 78.06 93 ASP A N 1
ATOM 744 C CA . ASP A 1 93 ? 13.537 2.319 -10.267 1.00 78.06 93 ASP A CA 1
ATOM 745 C C . ASP A 1 93 ? 12.480 1.413 -10.898 1.00 78.06 93 ASP A C 1
ATOM 747 O O . ASP A 1 93 ? 12.048 0.425 -10.296 1.00 78.06 93 ASP A O 1
ATOM 751 N N . ILE A 1 94 ? 12.112 1.688 -12.154 1.00 79.44 94 ILE A N 1
ATOM 752 C CA . ILE A 1 94 ? 11.187 0.845 -12.919 1.00 79.44 94 ILE A CA 1
ATOM 753 C C . ILE A 1 94 ? 11.778 -0.562 -13.097 1.00 79.44 94 ILE A C 1
ATOM 755 O O . ILE A 1 94 ? 11.074 -1.556 -12.905 1.00 79.44 94 ILE A O 1
ATOM 759 N N . CYS A 1 95 ? 13.074 -0.677 -13.404 1.00 81.94 95 CYS A N 1
ATOM 760 C CA . CYS A 1 95 ? 13.758 -1.966 -13.523 1.00 81.94 95 CYS A CA 1
ATOM 761 C C . CYS A 1 95 ? 13.782 -2.729 -12.196 1.00 81.94 95 CYS A C 1
ATOM 763 O O . CYS A 1 95 ? 13.511 -3.932 -12.170 1.00 81.94 95 CYS A O 1
ATOM 765 N N . LYS A 1 96 ? 14.077 -2.047 -11.084 1.00 85.00 96 LYS A N 1
ATOM 766 C CA . LYS A 1 96 ? 14.053 -2.630 -9.736 1.00 85.00 96 LYS A CA 1
ATOM 767 C C . LYS A 1 96 ? 12.659 -3.171 -9.402 1.00 85.00 96 LYS A C 1
ATOM 769 O O . LYS A 1 96 ? 12.532 -4.293 -8.901 1.00 85.00 96 LYS A O 1
ATOM 774 N N . LEU A 1 97 ? 11.618 -2.409 -9.728 1.00 85.44 97 LEU A N 1
ATOM 775 C CA . LEU A 1 97 ? 10.231 -2.742 -9.416 1.00 85.44 97 LEU A CA 1
ATOM 776 C C . LEU A 1 97 ? 9.646 -3.845 -10.310 1.00 85.44 97 LEU A C 1
ATOM 778 O O . LEU A 1 97 ? 8.813 -4.624 -9.858 1.00 85.44 97 LEU A O 1
ATOM 782 N N . LEU A 1 98 ? 10.082 -3.946 -11.564 1.00 86.81 98 LEU A N 1
ATOM 783 C CA . LEU A 1 98 ? 9.585 -4.956 -12.507 1.00 86.81 98 LEU A CA 1
ATOM 784 C C . LEU A 1 98 ? 10.434 -6.229 -12.574 1.00 86.81 98 LEU A C 1
ATOM 786 O O . LEU A 1 98 ? 10.001 -7.207 -13.186 1.00 86.81 98 LEU A O 1
ATOM 790 N N . ARG A 1 99 ? 11.607 -6.257 -11.929 1.00 88.25 99 ARG A N 1
ATOM 791 C CA . ARG A 1 99 ? 12.434 -7.467 -11.821 1.00 88.25 99 ARG A CA 1
ATOM 792 C C . ARG A 1 99 ? 11.622 -8.631 -11.245 1.00 88.25 99 ARG A C 1
ATOM 794 O O . ARG A 1 99 ? 10.794 -8.434 -10.347 1.00 88.25 99 ARG A O 1
ATOM 801 N N . SER A 1 100 ? 11.891 -9.848 -11.715 1.00 90.94 100 SER A N 1
ATOM 802 C CA . SER A 1 100 ? 11.228 -11.050 -11.211 1.00 90.94 100 SER A CA 1
ATOM 803 C C . SER A 1 100 ? 11.257 -11.140 -9.674 1.00 90.94 100 SER A C 1
ATOM 805 O O . SER A 1 100 ? 12.237 -10.779 -9.009 1.00 90.94 100 SER A O 1
ATOM 807 N N . THR A 1 101 ? 10.138 -11.570 -9.096 1.00 91.56 101 THR A N 1
ATOM 808 C CA . THR A 1 101 ? 9.975 -11.861 -7.660 1.00 91.56 101 THR A CA 1
ATOM 809 C C . THR A 1 101 ? 10.101 -13.359 -7.376 1.00 91.56 101 THR A C 1
ATOM 811 O O . THR A 1 101 ? 10.182 -13.760 -6.220 1.00 91.56 101 THR A O 1
ATOM 814 N N . GLY A 1 102 ? 10.104 -14.192 -8.423 1.00 90.31 102 GLY A N 1
ATOM 815 C CA . GLY A 1 102 ? 9.931 -15.641 -8.318 1.00 90.31 102 GLY A CA 1
ATOM 816 C C . GLY A 1 102 ? 8.483 -16.074 -8.060 1.00 90.31 102 GLY A C 1
ATOM 817 O O . GLY A 1 102 ? 8.224 -17.273 -7.978 1.00 90.31 102 GLY A O 1
ATOM 818 N N . TYR A 1 103 ? 7.539 -15.135 -7.928 1.00 91.19 103 TYR A N 1
ATOM 819 C CA . TYR A 1 103 ? 6.120 -15.454 -7.807 1.00 91.19 103 TYR A CA 1
ATOM 820 C C . TYR A 1 103 ? 5.589 -16.059 -9.112 1.00 91.19 103 TYR A C 1
ATOM 822 O O . TYR A 1 103 ? 5.930 -15.616 -10.210 1.00 91.19 103 TYR A O 1
ATOM 830 N N . SER A 1 104 ? 4.718 -17.058 -8.984 1.00 88.94 104 SER A N 1
ATOM 831 C CA . SER A 1 104 ? 3.968 -17.635 -10.095 1.00 88.94 104 SER A CA 1
ATOM 832 C C . SER A 1 104 ? 2.535 -17.910 -9.650 1.00 88.94 104 SER A C 1
ATOM 834 O O . SER A 1 104 ? 2.301 -18.412 -8.550 1.00 88.94 104 SER A O 1
ATOM 836 N N . SER A 1 105 ? 1.575 -17.574 -10.510 1.00 85.44 105 SER A N 1
ATOM 837 C CA . SER A 1 105 ? 0.146 -17.821 -10.291 1.00 85.44 105 SER A CA 1
ATOM 838 C C . SER A 1 105 ? -0.300 -19.218 -10.746 1.00 85.44 105 SER A C 1
ATOM 840 O O . SER A 1 105 ? -1.484 -19.544 -10.640 1.00 85.44 105 SER A O 1
ATOM 842 N N . GLN A 1 106 ? 0.628 -20.052 -11.230 1.00 87.19 106 GLN A N 1
ATOM 843 C CA . GLN A 1 106 ? 0.331 -21.403 -11.701 1.00 87.19 106 GLN A CA 1
ATOM 844 C C . GLN A 1 106 ? -0.059 -22.337 -10.539 1.00 87.19 106 GLN A C 1
ATOM 846 O O . GLN A 1 106 ? 0.547 -22.272 -9.462 1.00 87.19 106 GLN A O 1
ATOM 851 N N . PRO A 1 107 ? -1.035 -23.246 -10.732 1.00 86.06 107 PRO A N 1
ATOM 852 C CA . PRO A 1 107 ? -1.392 -24.237 -9.721 1.00 86.06 107 PRO A CA 1
ATOM 853 C C . PRO A 1 107 ? -0.176 -25.068 -9.284 1.00 86.06 107 PRO A C 1
ATOM 855 O O . PRO A 1 107 ? 0.542 -25.618 -10.114 1.00 86.06 107 PRO A O 1
ATOM 858 N N . GLY A 1 108 ? 0.055 -25.166 -7.973 1.00 84.00 108 GLY A N 1
ATOM 859 C CA . GLY A 1 108 ? 1.184 -25.913 -7.403 1.00 84.00 108 GLY A CA 1
ATOM 860 C C . GLY A 1 108 ? 2.500 -25.131 -7.304 1.00 84.00 108 GLY A C 1
ATOM 861 O O . GLY A 1 108 ?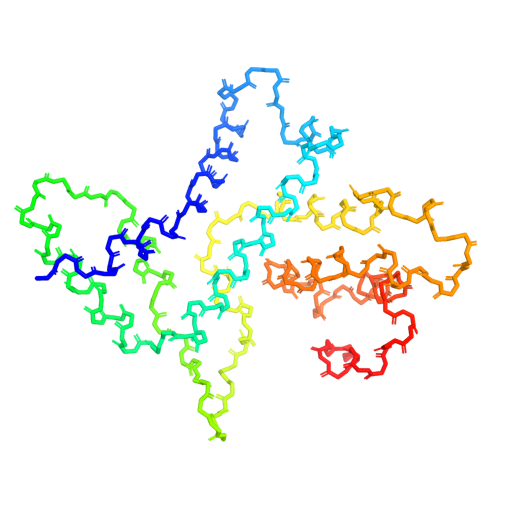 3.459 -25.645 -6.727 1.00 84.00 108 GLY A O 1
ATOM 862 N N . ALA A 1 109 ? 2.560 -23.888 -7.794 1.00 86.31 109 ALA A N 1
ATOM 863 C CA . ALA A 1 109 ? 3.716 -23.029 -7.572 1.00 86.31 109 ALA A CA 1
ATOM 864 C C . ALA A 1 109 ? 3.856 -22.665 -6.084 1.00 86.31 109 ALA A C 1
ATOM 866 O O . ALA A 1 109 ? 2.903 -22.240 -5.425 1.00 86.31 109 ALA A O 1
ATOM 867 N N . LYS A 1 110 ? 5.070 -22.809 -5.545 1.00 88.12 110 LYS A N 1
ATOM 868 C CA . LYS A 1 110 ? 5.381 -22.396 -4.174 1.00 88.12 110 LYS A CA 1
ATOM 869 C C . LYS A 1 110 ? 5.606 -20.886 -4.138 1.00 88.12 110 LYS A C 1
ATOM 871 O O . LYS A 1 110 ? 6.365 -20.358 -4.947 1.00 88.12 110 LYS A O 1
ATOM 876 N N . ARG A 1 111 ? 4.991 -20.196 -3.171 1.00 87.38 111 ARG A N 1
ATOM 877 C CA . ARG A 1 111 ? 5.281 -18.775 -2.937 1.00 87.38 111 ARG A CA 1
ATOM 878 C C . ARG A 1 111 ? 6.755 -18.590 -2.543 1.00 87.38 111 ARG A C 1
ATOM 880 O O . ARG A 1 111 ? 7.247 -19.371 -1.721 1.00 87.38 111 ARG A O 1
ATOM 887 N N . PRO A 1 112 ? 7.448 -17.577 -3.090 1.00 90.88 112 PRO A N 1
ATOM 888 C CA . PRO A 1 112 ? 8.785 -17.216 -2.636 1.00 90.88 112 PRO A CA 1
ATOM 889 C C . PRO A 1 112 ? 8.800 -16.886 -1.140 1.00 90.88 112 PRO A C 1
ATOM 891 O O . PRO A 1 112 ? 7.787 -16.485 -0.567 1.00 90.88 112 PRO A O 1
ATOM 894 N N . SER A 1 113 ? 9.957 -17.044 -0.501 1.00 89.50 113 SER A N 1
ATOM 895 C CA . SER A 1 113 ? 10.150 -16.630 0.892 1.00 89.50 113 SER A CA 1
ATOM 896 C C . SER A 1 113 ? 9.953 -15.121 1.048 1.00 89.50 113 SER A C 1
ATOM 898 O O . SER A 1 113 ? 10.469 -14.364 0.226 1.00 89.50 113 SER A O 1
ATOM 900 N N . ASN A 1 114 ? 9.290 -14.691 2.127 1.00 88.94 114 ASN A N 1
ATOM 901 C CA . ASN A 1 114 ? 9.050 -13.274 2.449 1.00 88.94 114 ASN A CA 1
ATOM 902 C C . ASN A 1 114 ? 8.337 -12.516 1.317 1.00 88.94 114 ASN A C 1
ATOM 904 O O . ASN A 1 114 ? 8.651 -11.359 1.028 1.00 88.94 114 ASN A O 1
ATOM 908 N N . TYR A 1 115 ? 7.465 -13.207 0.586 1.00 91.19 115 TYR A N 1
ATOM 909 C CA . TYR A 1 115 ? 6.589 -12.604 -0.403 1.00 91.19 115 TYR A CA 1
ATOM 910 C C . TYR A 1 115 ? 5.188 -12.418 0.200 1.00 91.19 115 TYR A C 1
ATOM 912 O O . TYR A 1 115 ? 4.626 -13.407 0.684 1.00 91.19 115 TYR A O 1
ATOM 920 N N . PRO A 1 116 ? 4.567 -11.228 0.066 1.00 92.75 116 PRO A N 1
ATOM 921 C CA . PRO A 1 116 ? 4.960 -10.115 -0.809 1.00 92.75 116 PRO A CA 1
ATOM 922 C C . PRO A 1 116 ? 5.832 -9.030 -0.150 1.00 92.75 116 PRO A C 1
ATOM 924 O O . PRO A 1 116 ? 6.165 -8.052 -0.816 1.00 92.75 116 PRO A O 1
ATOM 927 N N . GLU A 1 117 ? 6.243 -9.179 1.111 1.00 93.38 117 GLU A N 1
ATOM 928 C CA . GLU A 1 117 ? 6.938 -8.135 1.884 1.00 93.38 117 GLU A CA 1
ATOM 929 C C . GLU A 1 117 ? 8.224 -7.649 1.193 1.00 93.38 117 GLU A C 1
ATOM 931 O O . GLU A 1 117 ? 8.424 -6.455 0.974 1.00 93.38 117 GLU A O 1
ATOM 936 N N . SER A 1 118 ? 9.071 -8.581 0.753 1.00 93.12 118 SER A N 1
ATOM 937 C CA . SER A 1 118 ? 10.316 -8.285 0.026 1.00 93.12 118 SER A CA 1
ATOM 938 C C . SER A 1 118 ? 10.087 -7.626 -1.337 1.00 93.12 118 SER A C 1
ATOM 940 O O . SER A 1 118 ? 10.982 -6.966 -1.872 1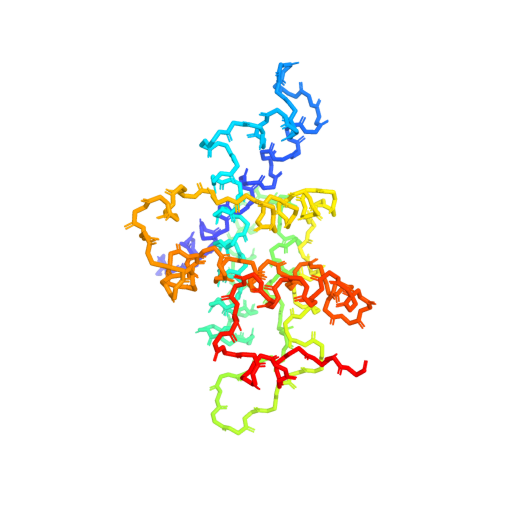.00 93.12 118 SER A O 1
ATOM 942 N N . TYR A 1 119 ? 8.898 -7.799 -1.922 1.00 93.44 119 TYR A N 1
ATOM 943 C CA . TYR A 1 119 ? 8.534 -7.115 -3.154 1.00 93.44 119 TYR A CA 1
ATOM 944 C C . TYR A 1 119 ? 8.136 -5.662 -2.877 1.00 93.44 119 TYR A C 1
ATOM 946 O O . TYR A 1 119 ? 8.620 -4.755 -3.556 1.00 93.44 119 TYR A O 1
ATOM 954 N N . PHE A 1 120 ? 7.335 -5.434 -1.836 1.00 93.81 120 PHE A N 1
ATOM 955 C CA . PHE A 1 120 ? 6.897 -4.103 -1.410 1.00 93.81 120 PHE A CA 1
ATOM 956 C C . PHE A 1 120 ? 8.067 -3.236 -0.920 1.00 93.81 120 PHE A C 1
ATOM 958 O O . PHE A 1 120 ? 8.127 -2.054 -1.249 1.00 93.81 120 PHE A O 1
ATOM 965 N N . GLN A 1 121 ? 9.072 -3.834 -0.269 1.00 92.19 121 GLN A N 1
ATOM 966 C CA . GLN A 1 121 ? 10.324 -3.166 0.133 1.00 92.19 121 GLN A CA 1
ATOM 967 C C . GLN A 1 121 ? 11.135 -2.570 -1.029 1.00 92.19 121 GLN A C 1
ATOM 969 O O . GLN A 1 121 ? 12.070 -1.796 -0.816 1.00 92.19 121 GLN A O 1
ATOM 974 N N . ARG A 1 122 ? 10.834 -2.925 -2.286 1.00 91.12 122 ARG A N 1
ATOM 975 C CA . ARG A 1 122 ? 11.534 -2.340 -3.438 1.00 91.12 122 ARG A CA 1
ATOM 976 C C . ARG A 1 122 ? 11.159 -0.879 -3.665 1.00 91.12 122 ARG A C 1
ATOM 978 O O . ARG A 1 122 ? 11.927 -0.186 -4.339 1.00 91.12 122 ARG A O 1
ATOM 985 N N . VAL A 1 123 ? 10.033 -0.432 -3.115 1.00 89.06 123 VAL A N 1
ATOM 986 C CA . VAL A 1 123 ? 9.498 0.911 -3.315 1.00 89.06 123 VAL A CA 1
ATOM 987 C C . VAL A 1 123 ? 10.109 1.897 -2.315 1.00 89.06 123 VAL A C 1
ATOM 989 O O . VAL A 1 123 ? 10.052 1.644 -1.114 1.00 89.06 123 VAL A O 1
ATOM 992 N N . PRO A 1 124 ? 10.635 3.044 -2.777 1.00 85.94 124 PRO A N 1
ATOM 993 C CA . PRO A 1 124 ? 11.157 4.091 -1.907 1.00 85.94 124 PRO A CA 1
ATOM 994 C C . PRO A 1 124 ? 10.031 4.990 -1.360 1.00 85.94 124 PRO A C 1
ATOM 996 O O . PRO A 1 124 ? 9.933 6.156 -1.724 1.00 85.94 124 PRO A O 1
ATOM 999 N N . ILE A 1 125 ? 9.149 4.456 -0.511 1.00 88.44 125 ILE A N 1
ATOM 1000 C CA . ILE A 1 125 ? 8.161 5.276 0.212 1.00 88.44 125 ILE A CA 1
ATOM 1001 C C . ILE A 1 125 ? 8.717 5.630 1.591 1.00 88.44 125 ILE A C 1
ATOM 1003 O O . ILE A 1 125 ? 9.288 4.786 2.274 1.00 88.44 125 ILE A O 1
ATOM 1007 N N . ASN A 1 126 ? 8.508 6.875 2.018 1.00 90.69 126 ASN A N 1
ATOM 1008 C CA . ASN A 1 126 ? 8.871 7.335 3.352 1.00 90.69 126 ASN A CA 1
ATOM 1009 C C . ASN A 1 126 ? 8.128 6.540 4.455 1.00 90.69 126 ASN A C 1
ATOM 1011 O O . ASN A 1 126 ? 6.896 6.503 4.488 1.00 90.69 126 ASN A O 1
ATOM 1015 N N . GLU A 1 127 ? 8.872 5.941 5.389 1.00 92.50 127 GLU A N 1
ATOM 1016 C CA . GLU A 1 127 ? 8.324 5.131 6.493 1.00 92.50 127 GLU A CA 1
ATOM 1017 C C . GLU A 1 127 ? 7.410 5.931 7.439 1.00 92.50 127 GLU A C 1
ATOM 1019 O O . GLU A 1 127 ? 6.431 5.394 7.965 1.00 92.50 127 GLU A O 1
ATOM 1024 N N . SER A 1 128 ? 7.676 7.232 7.621 1.00 92.69 128 SER A N 1
ATOM 1025 C CA . SER A 1 128 ? 6.808 8.126 8.399 1.00 92.69 128 SER A CA 1
ATOM 1026 C C . SER A 1 128 ? 5.440 8.255 7.734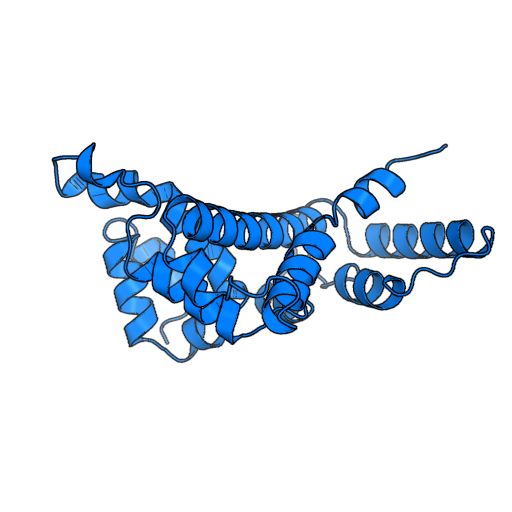 1.00 92.69 128 SER A C 1
ATOM 1028 O O . SER A 1 128 ? 4.419 8.094 8.398 1.00 92.69 128 SER A O 1
ATOM 1030 N N . PHE A 1 129 ? 5.398 8.438 6.409 1.00 94.56 129 PHE A N 1
ATOM 1031 C CA . PHE A 1 129 ? 4.137 8.480 5.665 1.00 94.56 129 PHE A CA 1
ATOM 1032 C C . PHE A 1 129 ? 3.331 7.188 5.824 1.00 94.56 129 PHE A C 1
ATOM 1034 O O . PHE A 1 129 ? 2.147 7.245 6.163 1.00 94.56 129 PHE A O 1
ATOM 1041 N N . ILE A 1 130 ? 3.974 6.028 5.651 1.00 95.81 130 ILE A N 1
ATOM 1042 C CA . ILE A 1 130 ? 3.326 4.722 5.841 1.00 95.81 130 ILE A CA 1
ATOM 1043 C C . ILE A 1 130 ? 2.777 4.608 7.267 1.00 95.81 130 ILE A C 1
ATOM 1045 O O . ILE A 1 130 ? 1.609 4.266 7.458 1.00 95.81 130 ILE A O 1
ATOM 1049 N N . SER A 1 131 ? 3.584 4.960 8.270 1.00 95.56 131 SER A N 1
ATOM 1050 C CA . SER A 1 131 ? 3.185 4.929 9.680 1.00 95.56 131 SER A CA 1
ATOM 1051 C C . SER A 1 131 ? 1.997 5.843 9.980 1.00 95.56 131 SER A C 1
ATOM 1053 O O . SER A 1 131 ? 1.086 5.444 10.710 1.00 95.56 131 SER A O 1
ATOM 1055 N N . MET A 1 132 ? 1.964 7.046 9.405 1.00 95.69 132 MET A N 1
ATOM 1056 C CA . MET A 1 132 ? 0.855 7.985 9.575 1.00 95.69 132 MET A CA 1
ATOM 1057 C C . MET A 1 132 ? -0.427 7.478 8.908 1.00 95.69 132 MET A C 1
ATOM 1059 O O . MET A 1 132 ? -1.490 7.533 9.527 1.00 95.69 132 MET A O 1
ATOM 1063 N N . VAL A 1 133 ? -0.340 6.927 7.692 1.00 96.81 133 VAL A N 1
ATOM 1064 C CA . VAL A 1 133 ? -1.484 6.319 6.989 1.00 96.81 133 VAL A CA 1
ATOM 1065 C C . VAL A 1 133 ? -2.027 5.119 7.764 1.00 96.81 133 VAL A C 1
ATOM 1067 O O . VAL A 1 133 ? -3.229 5.044 8.013 1.00 96.81 133 VAL A O 1
ATOM 1070 N N . ILE A 1 134 ? -1.160 4.215 8.232 1.00 96.75 134 ILE A N 1
ATOM 1071 C CA . ILE A 1 134 ? -1.560 3.094 9.097 1.00 96.75 134 ILE A CA 1
ATOM 1072 C C . ILE A 1 134 ? -2.206 3.615 10.385 1.00 96.75 134 ILE A C 1
ATOM 1074 O O . ILE A 1 134 ? -3.206 3.059 10.836 1.00 96.75 134 ILE A O 1
ATOM 1078 N N . GLY A 1 135 ? -1.671 4.687 10.973 1.00 95.81 135 GLY A N 1
ATOM 1079 C CA . GLY A 1 135 ? -2.252 5.346 12.141 1.00 95.81 135 GLY A CA 1
ATOM 1080 C C . GLY A 1 135 ? -3.676 5.842 11.888 1.00 95.81 135 GLY A C 1
ATOM 1081 O O . GLY A 1 135 ? -4.570 5.551 12.680 1.00 95.81 135 GLY A O 1
ATOM 1082 N N . ARG A 1 136 ? -3.913 6.515 10.756 1.00 95.94 136 ARG A N 1
ATOM 1083 C CA . ARG A 1 136 ? -5.248 6.985 10.348 1.00 95.94 136 ARG A CA 1
ATOM 1084 C C . ARG A 1 136 ? -6.205 5.833 10.108 1.00 95.94 136 ARG A C 1
ATOM 1086 O O . ARG A 1 136 ? -7.299 5.826 10.661 1.00 95.94 136 ARG A O 1
ATOM 1093 N N . LEU A 1 137 ? -5.764 4.812 9.380 1.00 95.81 137 LEU A N 1
ATOM 1094 C CA . LEU A 1 137 ? -6.553 3.606 9.173 1.00 95.81 137 LEU A CA 1
ATOM 1095 C C . LEU A 1 137 ? -6.843 2.905 10.501 1.00 95.81 137 LEU A C 1
ATOM 1097 O O . LEU A 1 137 ? -7.925 2.377 10.678 1.00 95.81 137 LEU A O 1
ATOM 1101 N N . ARG A 1 138 ? -5.955 2.898 11.490 1.00 94.75 138 ARG A N 1
ATOM 1102 C CA . ARG A 1 138 ? -6.251 2.272 12.789 1.00 94.75 138 ARG A CA 1
ATOM 1103 C C . ARG A 1 138 ? -7.220 3.074 13.646 1.00 94.75 138 ARG A C 1
ATOM 1105 O O . ARG A 1 138 ? -8.113 2.477 14.243 1.00 94.75 138 ARG A O 1
ATOM 1112 N N . SER A 1 139 ? -7.104 4.393 13.667 1.00 92.69 139 SER A N 1
ATOM 1113 C CA . SER A 1 139 ? -7.866 5.238 14.593 1.00 92.69 139 SER A CA 1
ATOM 1114 C C . SER A 1 139 ? -9.199 5.714 14.022 1.00 92.69 139 SER A C 1
ATOM 1116 O O . SER A 1 139 ? -10.211 5.662 14.716 1.00 92.69 139 SER A O 1
ATOM 1118 N N . ASP A 1 140 ? -9.238 6.080 12.744 1.00 93.75 140 ASP A N 1
ATOM 1119 C CA . ASP A 1 140 ? -10.354 6.829 12.164 1.00 93.75 140 ASP A CA 1
ATOM 1120 C C . ASP A 1 140 ? -11.347 5.895 11.437 1.00 93.75 140 ASP A C 1
ATOM 1122 O O . ASP A 1 140 ? -11.063 4.714 11.203 1.00 93.75 140 ASP A O 1
ATOM 1126 N N . ASP A 1 141 ? -12.528 6.411 11.094 1.00 92.81 141 ASP A N 1
ATOM 1127 C CA . ASP A 1 141 ? -13.445 5.864 10.082 1.00 92.81 141 ASP A CA 1
ATOM 1128 C C . ASP A 1 141 ? -13.396 6.818 8.885 1.00 92.81 141 ASP A C 1
ATOM 1130 O O . ASP A 1 141 ? -14.103 7.823 8.851 1.00 92.81 141 ASP A O 1
ATOM 1134 N N . ILE A 1 142 ? -12.483 6.567 7.942 1.00 94.50 142 ILE A N 1
ATOM 1135 C CA . ILE A 1 142 ? -12.125 7.562 6.916 1.00 94.50 142 ILE A CA 1
ATOM 1136 C C . ILE A 1 142 ? -13.244 7.804 5.898 1.00 94.50 142 ILE A C 1
ATOM 1138 O O . ILE A 1 142 ? -13.178 8.774 5.156 1.00 94.50 142 ILE A O 1
ATOM 1142 N N . TYR A 1 143 ? -14.264 6.941 5.877 1.00 93.31 143 TYR A N 1
ATOM 1143 C CA . TYR A 1 143 ? -15.450 7.083 5.033 1.00 93.31 143 TYR A CA 1
ATOM 1144 C C . TYR A 1 143 ? -16.701 7.498 5.814 1.00 93.31 143 TYR A C 1
ATOM 1146 O O . TYR A 1 143 ? -17.773 7.611 5.218 1.00 93.31 143 TYR A O 1
ATOM 1154 N N . ASN A 1 144 ? -16.590 7.689 7.133 1.00 91.50 144 ASN A N 1
ATOM 1155 C CA . ASN A 1 144 ? -17.703 7.994 8.035 1.00 91.50 144 ASN A CA 1
ATOM 1156 C C . ASN A 1 144 ? -18.889 7.002 7.913 1.00 91.50 144 ASN A C 1
ATOM 1158 O O . ASN A 1 144 ? -20.048 7.359 8.152 1.00 91.50 144 ASN A O 1
ATOM 1162 N N . GLN A 1 145 ? -18.609 5.748 7.535 1.00 89.25 145 GLN A N 1
ATOM 1163 C CA . GLN A 1 145 ? -19.617 4.724 7.241 1.00 89.25 145 GLN A CA 1
ATOM 1164 C C . GLN A 1 145 ? -20.275 4.173 8.501 1.00 89.25 145 GLN A C 1
ATOM 1166 O O . GLN A 1 145 ? -21.446 3.820 8.450 1.00 89.25 145 GLN A O 1
ATOM 1171 N N . VAL A 1 146 ? -19.581 4.123 9.642 1.00 87.62 146 VAL A N 1
ATOM 1172 C CA . VAL A 1 146 ? -20.111 3.539 10.889 1.00 87.62 146 VAL A CA 1
ATOM 1173 C C . VAL A 1 146 ? -21.424 4.207 11.304 1.00 87.62 146 VAL A C 1
ATOM 1175 O O . VAL A 1 146 ? -22.332 3.532 11.778 1.00 87.62 146 VAL A O 1
ATOM 1178 N N . SER A 1 147 ? -21.573 5.509 11.045 1.00 87.88 147 SER A N 1
ATOM 1179 C CA . SER A 1 147 ? -22.814 6.248 11.312 1.00 87.88 147 SER A CA 1
ATOM 1180 C C . SER A 1 147 ? -24.038 5.713 10.545 1.00 87.88 147 SER A C 1
ATOM 1182 O O . SER A 1 147 ? -25.161 5.815 11.037 1.00 87.88 147 SER A O 1
ATOM 1184 N N . ALA A 1 148 ? -23.831 5.099 9.375 1.00 88.38 148 ALA A N 1
ATOM 1185 C CA . ALA A 1 148 ? -24.874 4.489 8.552 1.00 88.38 148 ALA A CA 1
ATOM 1186 C C . ALA A 1 148 ? -25.215 3.043 8.968 1.00 88.38 148 ALA A C 1
ATOM 1188 O O . ALA A 1 148 ? -26.211 2.489 8.503 1.00 88.38 148 ALA A O 1
ATOM 1189 N N . TYR A 1 149 ? -24.422 2.437 9.857 1.00 87.12 149 TYR A N 1
ATOM 1190 C CA . TYR A 1 149 ? -24.599 1.072 10.350 1.00 87.12 149 TYR A CA 1
ATOM 1191 C C . TYR A 1 149 ? -24.858 1.090 11.868 1.00 87.12 149 TYR A C 1
ATOM 1193 O O . TYR A 1 149 ? -23.935 0.901 12.659 1.00 87.12 149 TYR A O 1
ATOM 1201 N N . PRO A 1 150 ? -26.116 1.300 12.306 1.00 80.06 150 PRO A N 1
ATOM 1202 C CA . PRO A 1 150 ? -26.441 1.539 13.716 1.00 80.06 150 PRO A CA 1
ATOM 1203 C C . PRO A 1 150 ? -26.273 0.302 14.610 1.00 80.06 150 PRO A C 1
ATOM 1205 O O . PRO A 1 150 ? -26.197 0.432 15.831 1.00 80.06 150 PRO A O 1
ATOM 1208 N N . LEU A 1 151 ? -26.243 -0.898 14.021 1.00 85.19 151 LEU A N 1
ATOM 1209 C CA . LEU A 1 151 ? -26.058 -2.150 14.749 1.00 85.19 151 LEU A CA 1
ATOM 1210 C C . LEU A 1 151 ? -24.560 -2.461 14.900 1.00 85.19 151 LEU A C 1
ATOM 1212 O O . LEU A 1 151 ? -23.859 -2.505 13.887 1.00 85.19 151 LEU A O 1
ATOM 1216 N N . PRO A 1 152 ? -24.063 -2.752 16.120 1.00 82.62 152 PRO A N 1
ATOM 1217 C CA . PRO A 1 152 ? -22.651 -3.075 16.352 1.00 82.62 152 PRO A CA 1
ATOM 1218 C C . PRO A 1 152 ? -22.125 -4.240 15.501 1.00 82.62 152 PRO A C 1
ATOM 1220 O O . PRO A 1 152 ? -20.968 -4.231 15.088 1.00 82.62 152 PRO A O 1
ATOM 1223 N N . GLU A 1 153 ? -22.988 -5.209 15.193 1.00 85.12 153 GLU A N 1
ATOM 1224 C CA . GLU A 1 153 ? -22.685 -6.387 14.366 1.00 85.12 153 GLU A CA 1
ATOM 1225 C C . GLU A 1 153 ? -22.305 -6.021 12.924 1.00 85.12 153 GLU A C 1
ATOM 1227 O O . GLU A 1 153 ? -21.584 -6.750 12.253 1.00 85.12 153 GLU A O 1
ATOM 1232 N N . HIS A 1 154 ? -22.738 -4.859 12.435 1.00 85.94 154 HIS A N 1
ATOM 1233 C CA . HIS A 1 154 ? -22.438 -4.412 11.078 1.00 85.94 154 HIS A CA 1
ATOM 1234 C C . HIS A 1 154 ? -21.094 -3.683 10.970 1.00 85.94 154 HIS A C 1
ATOM 1236 O O . HIS A 1 154 ? -20.715 -3.244 9.883 1.00 85.94 154 HIS A O 1
ATOM 1242 N N . ARG A 1 155 ? -20.347 -3.542 12.072 1.00 86.06 155 ARG A N 1
ATOM 1243 C CA . ARG A 1 155 ? -19.090 -2.785 12.101 1.00 86.06 155 ARG A CA 1
ATOM 1244 C C . ARG A 1 155 ? -18.043 -3.332 11.130 1.00 86.06 155 ARG A C 1
ATOM 1246 O O . ARG A 1 155 ? -17.386 -2.541 10.457 1.00 86.06 155 ARG A O 1
ATOM 1253 N N . SER A 1 156 ? -17.905 -4.654 11.023 1.00 86.19 156 SER A N 1
ATOM 1254 C CA . SER A 1 156 ? -16.987 -5.294 10.068 1.00 86.19 156 SER A CA 1
ATOM 1255 C C . SER A 1 156 ? -17.375 -4.994 8.615 1.00 86.19 156 SER A C 1
ATOM 1257 O O . SER A 1 156 ? -16.504 -4.766 7.779 1.00 86.19 156 SER A O 1
ATOM 1259 N N . THR A 1 157 ? -18.678 -4.889 8.329 1.00 88.62 157 THR A N 1
ATOM 1260 C CA . THR A 1 157 ? -19.204 -4.491 7.013 1.00 88.62 157 THR A CA 1
ATOM 1261 C C . THR A 1 157 ? -18.953 -3.010 6.731 1.00 88.62 157 THR A C 1
ATOM 1263 O O . THR A 1 157 ? -18.427 -2.671 5.673 1.00 88.62 157 THR A O 1
ATOM 1266 N N . ALA A 1 158 ? -19.261 -2.130 7.689 1.00 90.69 158 ALA A N 1
ATOM 1267 C CA . ALA A 1 158 ? -19.052 -0.685 7.570 1.00 90.69 158 ALA A CA 1
ATOM 1268 C C . ALA A 1 158 ? -17.586 -0.336 7.270 1.00 90.69 158 ALA A C 1
ATOM 1270 O O . ALA A 1 158 ? -17.292 0.557 6.478 1.00 90.69 158 ALA A O 1
ATOM 1271 N N . LEU A 1 159 ? -16.664 -1.078 7.885 1.00 92.56 159 LEU A N 1
ATOM 1272 C CA . LEU A 1 159 ? -15.226 -0.865 7.785 1.00 92.56 159 LEU A CA 1
ATOM 1273 C C . LEU A 1 159 ? -14.537 -1.755 6.738 1.00 92.56 159 LEU A C 1
ATOM 1275 O O . LEU A 1 159 ? -13.313 -1.703 6.624 1.00 92.56 159 LEU A O 1
ATOM 1279 N N . ALA A 1 160 ? -15.276 -2.550 5.957 1.00 91.12 160 ALA A N 1
ATOM 1280 C CA . ALA A 1 160 ? -14.707 -3.560 5.057 1.00 91.12 160 ALA A CA 1
ATOM 1281 C C . ALA A 1 160 ? -13.728 -2.973 4.025 1.00 91.12 160 ALA A C 1
ATOM 1283 O O . ALA A 1 160 ? -12.649 -3.525 3.800 1.00 91.12 160 ALA A O 1
ATOM 1284 N N . ASN A 1 161 ? -14.059 -1.817 3.442 1.00 92.12 161 ASN A N 1
ATOM 1285 C CA . ASN A 1 161 ? -13.173 -1.134 2.494 1.00 92.12 161 ASN A CA 1
ATOM 1286 C C . ASN A 1 161 ? -11.867 -0.696 3.171 1.00 92.12 161 ASN A C 1
ATOM 1288 O O . ASN A 1 161 ? -10.778 -0.904 2.639 1.00 92.12 161 ASN A O 1
ATOM 1292 N N . GLN A 1 162 ? -11.965 -0.140 4.380 1.00 94.81 162 GLN A N 1
ATOM 1293 C CA . GLN A 1 162 ? -10.811 0.295 5.162 1.00 94.81 162 GLN A CA 1
ATOM 1294 C C . GLN A 1 162 ? -9.954 -0.889 5.634 1.00 94.81 162 GLN A C 1
ATOM 1296 O O . GLN A 1 162 ? -8.726 -0.804 5.624 1.00 94.81 162 GLN A O 1
ATOM 1301 N N . ALA A 1 163 ? -10.589 -2.019 5.953 1.00 93.31 163 ALA A N 1
ATOM 1302 C CA . ALA A 1 163 ? -9.923 -3.278 6.260 1.00 93.31 163 ALA A CA 1
ATOM 1303 C C . ALA A 1 163 ? -9.094 -3.783 5.071 1.00 93.31 163 ALA A C 1
ATOM 1305 O O . ALA A 1 163 ? -7.928 -4.141 5.237 1.00 93.31 163 ALA A O 1
ATOM 1306 N N . ALA A 1 164 ? -9.676 -3.776 3.866 1.00 92.88 164 ALA A N 1
ATOM 1307 C CA . ALA A 1 164 ? -8.993 -4.183 2.641 1.00 92.88 164 ALA A CA 1
ATOM 1308 C C . ALA A 1 164 ? -7.796 -3.273 2.326 1.00 92.88 164 ALA A C 1
ATOM 1310 O O . ALA A 1 164 ? -6.737 -3.766 1.929 1.00 92.88 164 ALA A O 1
ATOM 1311 N N . MET A 1 165 ? -7.941 -1.964 2.557 1.00 95.06 165 MET A N 1
ATOM 1312 C CA . MET A 1 165 ? -6.835 -1.015 2.430 1.00 95.06 165 MET A CA 1
ATOM 1313 C C . MET A 1 165 ? -5.699 -1.336 3.388 1.00 95.06 165 MET A C 1
ATOM 1315 O O . MET A 1 165 ? -4.561 -1.527 2.959 1.00 95.06 165 MET A O 1
ATOM 1319 N N . LEU A 1 166 ? -6.017 -1.449 4.677 1.00 94.94 166 LEU A N 1
ATOM 1320 C CA . LEU A 1 166 ? -5.028 -1.713 5.710 1.00 94.94 166 LEU A CA 1
ATOM 1321 C C . LEU A 1 166 ? -4.308 -3.046 5.481 1.00 94.94 166 LEU A C 1
ATOM 1323 O O . LEU A 1 166 ? -3.092 -3.102 5.624 1.00 94.94 166 LEU A O 1
ATOM 1327 N N . TYR A 1 167 ? -5.029 -4.087 5.057 1.00 93.38 167 TYR A N 1
ATOM 1328 C CA . TYR A 1 167 ? -4.452 -5.393 4.740 1.00 93.38 167 TYR A CA 1
ATOM 1329 C C . TYR A 1 167 ? -3.309 -5.299 3.721 1.00 93.38 167 TYR A C 1
ATOM 1331 O O . TYR A 1 167 ? -2.237 -5.855 3.944 1.00 93.38 167 TYR A O 1
ATOM 1339 N N . VAL A 1 168 ? -3.512 -4.571 2.619 1.00 95.38 168 VAL A N 1
ATOM 1340 C CA . VAL A 1 168 ? -2.470 -4.392 1.595 1.00 95.38 168 VAL A CA 1
ATOM 1341 C C . VAL A 1 168 ? -1.374 -3.447 2.086 1.00 95.38 168 VAL A C 1
ATOM 1343 O O . VAL A 1 168 ? -0.197 -3.692 1.830 1.00 95.38 168 VAL A O 1
ATOM 1346 N N . ILE A 1 169 ? -1.742 -2.379 2.800 1.00 96.31 169 ILE A N 1
ATOM 1347 C CA . ILE A 1 169 ? -0.790 -1.366 3.270 1.00 96.31 169 ILE A CA 1
ATOM 1348 C C . ILE A 1 169 ? 0.199 -1.944 4.289 1.00 96.31 169 ILE A C 1
ATOM 1350 O O . ILE A 1 169 ? 1.361 -1.544 4.302 1.00 96.31 169 ILE A O 1
ATOM 1354 N N . LEU A 1 170 ? -0.210 -2.932 5.089 1.00 95.38 170 LEU A N 1
ATOM 1355 C CA . LEU A 1 170 ? 0.673 -3.603 6.044 1.00 95.38 170 LEU A CA 1
ATOM 1356 C C . LEU A 1 170 ? 1.882 -4.293 5.389 1.00 95.38 170 LEU A C 1
ATOM 1358 O O . LEU A 1 170 ? 2.904 -4.453 6.050 1.00 95.38 170 LEU A O 1
ATOM 1362 N N . TYR A 1 171 ? 1.831 -4.644 4.099 1.00 95.06 171 TYR A N 1
ATOM 1363 C CA . TYR A 1 171 ? 3.004 -5.175 3.392 1.00 95.06 171 TYR A CA 1
ATOM 1364 C C . TYR A 1 171 ? 4.110 -4.134 3.172 1.00 95.06 171 TYR A C 1
ATOM 1366 O O . TYR A 1 171 ? 5.261 -4.519 2.969 1.00 95.06 171 TYR A O 1
ATOM 1374 N N . PHE A 1 172 ? 3.792 -2.835 3.242 1.00 94.94 172 PHE A N 1
ATOM 1375 C CA . PHE A 1 172 ? 4.799 -1.770 3.271 1.00 94.94 172 PHE A CA 1
ATOM 1376 C C . PHE A 1 172 ? 5.469 -1.629 4.645 1.00 94.94 172 PHE A C 1
ATOM 1378 O O . PHE A 1 172 ? 6.550 -1.058 4.714 1.00 94.94 172 PHE A O 1
ATOM 1385 N N . GLU A 1 173 ? 4.885 -2.186 5.715 1.00 94.44 173 GLU A N 1
ATOM 1386 C CA . GLU A 1 173 ? 5.441 -2.164 7.075 1.00 94.44 173 GLU A CA 1
ATOM 1387 C C . GLU A 1 173 ? 5.455 -3.576 7.710 1.00 94.44 173 GLU A C 1
ATOM 1389 O O . GLU A 1 173 ? 4.716 -3.858 8.664 1.00 94.44 173 GLU A O 1
ATOM 1394 N N . PRO A 1 174 ? 6.308 -4.501 7.216 1.00 91.56 174 PRO A N 1
ATOM 1395 C CA . PRO A 1 174 ? 6.343 -5.891 7.686 1.00 91.56 174 PRO A CA 1
ATOM 1396 C C . PRO A 1 174 ? 6.653 -6.038 9.181 1.00 91.56 174 PRO A C 1
ATOM 1398 O O . PRO A 1 174 ? 6.304 -7.044 9.799 1.00 91.56 174 PRO A O 1
ATOM 1401 N N . SER A 1 175 ? 7.300 -5.038 9.791 1.00 90.88 175 SER A N 1
ATOM 1402 C CA . SER A 1 175 ? 7.619 -5.057 11.220 1.00 90.88 175 SER A CA 1
ATOM 1403 C C . SER A 1 175 ? 6.358 -5.110 12.087 1.00 90.88 175 SER A C 1
ATOM 1405 O O . SER A 1 175 ? 6.374 -5.688 13.178 1.00 90.88 175 SER A O 1
ATOM 1407 N N . ILE A 1 176 ? 5.241 -4.536 11.623 1.00 89.25 176 ILE A N 1
ATOM 1408 C CA . ILE A 1 176 ? 3.971 -4.617 12.342 1.00 89.25 176 ILE A CA 1
ATOM 1409 C C . ILE A 1 176 ? 3.461 -6.058 12.340 1.00 89.25 176 ILE A C 1
ATOM 1411 O O . ILE A 1 176 ? 3.041 -6.539 13.390 1.00 89.25 176 ILE A O 1
ATOM 1415 N N . LEU A 1 177 ? 3.584 -6.756 11.208 1.00 85.31 177 LEU A N 1
ATOM 1416 C CA . LEU A 1 177 ? 3.100 -8.126 11.030 1.00 85.31 177 LEU A CA 1
ATOM 1417 C C . LEU A 1 177 ? 3.815 -9.138 11.926 1.00 85.31 177 LEU A C 1
ATOM 1419 O O . LEU A 1 177 ? 3.171 -10.043 12.448 1.00 85.31 177 LEU A O 1
ATOM 1423 N N . HIS A 1 178 ? 5.130 -8.986 12.101 1.00 84.31 178 HIS A N 1
ATOM 1424 C CA . HIS A 1 178 ? 5.957 -9.988 12.783 1.00 84.31 178 HIS A CA 1
ATOM 1425 C C . HIS A 1 178 ? 6.354 -9.608 14.211 1.00 84.31 178 HIS A C 1
ATOM 1427 O O . HIS A 1 178 ? 6.516 -10.487 15.051 1.00 84.31 178 HIS A O 1
ATOM 1433 N N . THR A 1 179 ? 6.513 -8.314 14.503 1.00 87.50 179 THR A N 1
ATOM 1434 C CA . THR A 1 179 ? 7.115 -7.861 15.768 1.00 87.50 179 THR A CA 1
ATOM 1435 C C . THR A 1 179 ? 6.105 -7.165 16.677 1.00 87.50 179 THR A C 1
ATOM 1437 O O . THR A 1 179 ? 6.170 -7.294 17.899 1.00 87.50 179 THR A O 1
ATOM 1440 N N . HIS A 1 180 ? 5.135 -6.433 16.121 1.00 87.81 180 HIS A N 1
ATOM 1441 C CA . HIS A 1 180 ? 4.224 -5.599 16.912 1.00 87.81 180 HIS A CA 1
ATOM 1442 C C . HIS A 1 180 ? 2.880 -6.280 17.197 1.00 87.81 180 HIS A C 1
ATOM 1444 O O . HIS A 1 180 ? 1.822 -5.786 16.798 1.00 87.81 180 HIS A O 1
ATOM 1450 N N . GLN A 1 181 ? 2.905 -7.371 17.968 1.00 85.56 181 GLN A N 1
ATOM 1451 C CA . GLN A 1 181 ? 1.707 -8.159 18.295 1.00 85.56 181 GLN A CA 1
ATOM 1452 C C . GLN A 1 181 ? 0.543 -7.320 18.852 1.00 85.56 181 GLN A C 1
ATOM 1454 O O . GLN A 1 181 ? -0.603 -7.539 18.472 1.00 85.56 181 GLN A O 1
ATOM 1459 N N . ALA A 1 182 ? 0.812 -6.336 19.720 1.00 88.19 182 ALA A N 1
ATOM 1460 C CA . ALA A 1 182 ? -0.236 -5.482 20.287 1.00 88.19 182 ALA A CA 1
ATOM 1461 C C . ALA A 1 182 ? -0.941 -4.625 19.219 1.00 88.19 182 ALA A C 1
ATOM 1463 O O . ALA A 1 182 ? -2.168 -4.557 19.205 1.00 88.19 182 ALA A O 1
ATOM 1464 N N . LYS A 1 183 ? -0.176 -4.027 18.289 1.00 89.31 183 LYS A N 1
ATOM 1465 C CA . LYS A 1 183 ? -0.737 -3.250 17.170 1.00 89.31 183 LYS A CA 1
ATOM 1466 C C . LYS A 1 183 ? -1.552 -4.151 16.242 1.00 89.31 183 LYS A C 1
ATOM 1468 O O . LYS A 1 183 ? -2.639 -3.766 15.830 1.00 89.31 183 LYS A O 1
ATOM 1473 N N . MET A 1 184 ? -1.048 -5.349 15.939 1.00 89.38 184 MET A N 1
ATOM 1474 C CA . MET A 1 184 ? -1.771 -6.308 15.101 1.00 89.38 184 MET A CA 1
ATOM 1475 C C . MET A 1 184 ? -3.053 -6.809 15.756 1.00 89.38 184 MET A C 1
ATOM 1477 O O . MET A 1 184 ? -4.074 -6.886 15.083 1.00 89.38 184 MET A O 1
ATOM 1481 N N . ARG A 1 185 ? -3.038 -7.089 17.062 1.00 88.62 185 ARG A N 1
ATOM 1482 C CA . ARG A 1 185 ? -4.245 -7.482 17.799 1.00 88.62 185 ARG A CA 1
ATOM 1483 C C . ARG A 1 185 ? -5.326 -6.411 17.702 1.00 88.62 185 ARG A C 1
ATOM 1485 O O . ARG A 1 185 ? -6.441 -6.720 17.312 1.00 88.62 185 ARG A O 1
ATOM 1492 N N . GLU A 1 186 ? -4.972 -5.151 17.942 1.00 90.88 186 GLU A N 1
ATOM 1493 C CA . GLU A 1 186 ? -5.908 -4.028 17.806 1.00 90.88 186 GLU A CA 1
ATOM 1494 C C . GLU A 1 186 ? -6.493 -3.916 16.387 1.00 90.88 186 GLU A C 1
ATOM 1496 O O . GLU A 1 186 ? -7.689 -3.678 16.223 1.00 90.88 186 GLU A O 1
ATOM 1501 N N . ILE A 1 187 ? -5.669 -4.123 15.352 1.00 91.62 187 ILE A N 1
ATOM 1502 C CA . ILE A 1 187 ? -6.124 -4.149 13.954 1.00 91.62 187 ILE A CA 1
ATOM 1503 C C . ILE A 1 187 ? -7.142 -5.274 13.736 1.00 91.62 187 ILE A C 1
ATOM 1505 O O . ILE A 1 187 ? -8.202 -5.037 13.153 1.00 91.62 187 ILE A O 1
ATOM 1509 N N . VAL A 1 188 ? -6.832 -6.487 14.199 1.00 89.38 188 VAL A N 1
ATOM 1510 C CA . VAL A 1 188 ? -7.709 -7.654 14.046 1.00 89.38 188 VAL A CA 1
ATOM 1511 C C . VAL A 1 188 ? -9.030 -7.443 14.781 1.00 89.38 188 VAL A C 1
ATOM 1513 O O . VAL A 1 188 ? -10.086 -7.627 14.181 1.00 89.38 188 VAL A O 1
ATOM 1516 N N . ASP A 1 189 ? -8.986 -6.952 16.017 1.00 88.38 189 ASP A N 1
ATOM 1517 C CA . ASP A 1 189 ? -10.177 -6.671 16.822 1.00 88.38 189 ASP A CA 1
ATOM 1518 C C . ASP A 1 189 ? -11.037 -5.547 16.209 1.00 88.38 189 ASP A C 1
ATOM 1520 O O . ASP A 1 189 ? -12.269 -5.549 16.309 1.00 88.38 189 ASP A O 1
ATOM 1524 N N . LYS A 1 190 ? -10.413 -4.562 15.543 1.00 89.81 190 LYS A N 1
ATOM 1525 C CA . LYS A 1 190 ? -11.139 -3.483 14.860 1.00 89.81 190 LYS A CA 1
ATOM 1526 C C . LYS A 1 190 ? -11.845 -3.967 13.592 1.00 89.81 190 LYS A C 1
ATOM 1528 O O . LYS A 1 190 ? -13.024 -3.666 13.407 1.00 89.81 190 LYS A O 1
ATOM 1533 N N . TYR A 1 191 ? -11.125 -4.655 12.714 1.00 89.38 191 TYR A N 1
ATOM 1534 C CA . TYR A 1 191 ? -11.571 -4.902 11.339 1.00 89.38 191 TYR A CA 1
ATOM 1535 C C . TYR A 1 191 ? -12.134 -6.287 11.097 1.00 89.38 191 TYR A C 1
ATOM 1537 O O . TYR A 1 191 ? -12.934 -6.477 10.183 1.00 89.38 191 TYR A O 1
ATOM 1545 N N . PHE A 1 192 ? -11.711 -7.256 11.897 1.00 84.75 192 PHE A N 1
ATOM 1546 C CA . PHE A 1 192 ? -11.984 -8.656 11.642 1.00 84.75 192 PHE A CA 1
ATOM 1547 C C . PHE A 1 192 ? -12.456 -9.425 12.885 1.00 84.75 192 PHE A C 1
ATOM 1549 O O . PHE A 1 192 ? -12.010 -10.560 13.084 1.00 84.75 192 PHE A O 1
ATOM 1556 N N . PRO A 1 193 ? -13.383 -8.867 13.692 1.00 79.31 193 PRO A N 1
ATOM 1557 C CA . PRO A 1 193 ? -13.887 -9.551 14.884 1.00 79.31 193 PRO A CA 1
ATOM 1558 C C . PRO A 1 193 ? -14.518 -10.912 14.539 1.00 79.31 193 PRO A C 1
ATOM 1560 O O . PRO A 1 193 ? -14.333 -11.884 15.268 1.00 79.31 193 PRO A O 1
ATOM 1563 N N . ASP A 1 194 ? -15.168 -11.009 13.375 1.00 74.06 194 ASP A N 1
ATOM 1564 C CA . ASP A 1 194 ? -15.891 -12.208 12.929 1.00 74.06 194 ASP A CA 1
ATOM 1565 C C . ASP A 1 194 ? -15.001 -13.210 12.163 1.00 74.06 194 ASP A C 1
ATOM 1567 O O . ASP A 1 194 ? -15.348 -14.379 12.019 1.00 74.06 194 ASP A O 1
ATOM 1571 N N . ASN A 1 195 ? -13.833 -12.767 11.680 1.00 64.56 195 ASN A N 1
ATOM 1572 C CA . ASN A 1 195 ? -12.953 -13.521 10.772 1.00 64.56 195 ASN A CA 1
ATOM 1573 C C . ASN A 1 195 ? -11.571 -13.832 11.373 1.00 64.56 195 ASN A C 1
ATOM 1575 O O . ASN A 1 195 ? -10.637 -14.188 10.646 1.00 64.56 195 ASN A O 1
ATOM 1579 N N . TRP A 1 196 ? -11.428 -13.718 12.696 1.00 58.91 196 TRP A N 1
ATOM 1580 C CA . TRP A 1 196 ? -10.145 -13.833 13.396 1.00 58.91 196 TRP A CA 1
ATOM 1581 C C . TRP A 1 196 ? -9.399 -15.148 13.090 1.00 58.91 196 TRP A C 1
ATOM 1583 O O . TRP A 1 196 ? -8.183 -15.135 12.903 1.00 58.91 196 TRP A O 1
ATOM 1593 N N . ALA A 1 197 ? -10.118 -16.269 12.945 1.00 48.00 197 ALA A N 1
ATOM 1594 C CA . ALA A 1 197 ? -9.535 -17.583 12.654 1.00 48.00 197 ALA A CA 1
ATOM 1595 C C . ALA A 1 197 ? -8.930 -17.683 11.238 1.00 48.00 197 ALA A C 1
ATOM 1597 O O . ALA A 1 197 ? -7.900 -18.328 11.041 1.00 48.00 197 ALA A O 1
ATOM 1598 N N . SER A 1 198 ? -9.532 -17.018 10.247 1.00 52.09 198 SER A N 1
ATOM 1599 C CA . SER A 1 198 ? -8.997 -16.955 8.878 1.00 52.09 198 SER A CA 1
ATOM 1600 C C . SER A 1 198 ? -7.722 -16.114 8.825 1.00 52.09 198 SER A C 1
ATOM 1602 O O . SER A 1 198 ? -6.808 -16.414 8.070 1.00 52.09 198 SER A O 1
ATOM 1604 N N . ILE A 1 199 ? -7.637 -15.086 9.665 1.00 53.19 199 ILE A N 1
ATOM 1605 C CA . ILE A 1 199 ? -6.562 -14.090 9.678 1.00 53.19 199 ILE A CA 1
ATOM 1606 C C . ILE A 1 199 ? -5.369 -14.526 10.524 1.00 53.19 199 ILE A C 1
ATOM 1608 O O . ILE A 1 199 ? -4.237 -14.259 10.132 1.00 53.19 199 ILE A O 1
ATOM 1612 N N . ALA A 1 200 ? -5.587 -15.290 11.597 1.00 49.84 200 ALA A N 1
ATOM 1613 C CA . ALA A 1 200 ? -4.520 -15.926 12.374 1.00 49.84 200 ALA A CA 1
ATOM 1614 C C . ALA A 1 200 ? -3.664 -16.905 11.542 1.00 49.84 200 ALA A C 1
ATOM 1616 O O . ALA A 1 200 ? -2.499 -17.128 11.851 1.00 49.84 200 ALA A O 1
ATOM 1617 N N . ASN A 1 201 ? -4.219 -17.460 10.459 1.00 45.97 201 ASN A N 1
ATOM 1618 C CA . ASN A 1 201 ? -3.472 -18.292 9.511 1.00 45.97 201 ASN A CA 1
ATOM 1619 C C . ASN A 1 201 ? -2.677 -17.476 8.471 1.00 45.97 201 ASN A C 1
ATOM 1621 O O . ASN A 1 201 ? -1.766 -18.014 7.845 1.00 45.97 201 ASN A O 1
ATOM 1625 N N . PHE A 1 202 ? -3.021 -16.200 8.263 1.00 50.88 202 PHE A N 1
ATOM 1626 C CA . PHE A 1 202 ? -2.358 -15.303 7.305 1.00 50.88 202 PHE A CA 1
ATOM 1627 C C . PHE A 1 202 ? -1.318 -14.390 7.959 1.00 50.88 202 PHE A C 1
ATOM 1629 O O . PHE A 1 202 ? -0.305 -14.085 7.335 1.00 50.88 202 PHE A O 1
ATOM 1636 N N . PHE A 1 203 ? -1.543 -13.980 9.206 1.00 54.72 203 PHE A N 1
ATOM 1637 C CA . PHE A 1 203 ? -0.577 -13.245 10.009 1.00 54.72 203 PHE A CA 1
ATOM 1638 C C . PHE A 1 203 ? -0.013 -14.201 11.052 1.00 54.72 203 PHE A C 1
ATOM 1640 O O . PHE A 1 203 ? -0.750 -14.578 11.964 1.00 54.72 203 PHE A O 1
ATOM 1647 N N . PRO A 1 204 ? 1.254 -14.633 10.929 1.00 42.06 204 PRO A N 1
ATOM 1648 C CA . PRO A 1 204 ? 1.866 -15.502 11.915 1.00 42.06 204 PRO A CA 1
ATOM 1649 C C . PRO A 1 204 ? 2.059 -14.706 13.209 1.00 42.06 204 PRO A C 1
ATOM 1651 O O . PRO A 1 204 ? 3.107 -14.114 13.445 1.00 42.06 204 PRO A O 1
ATOM 1654 N N . LEU A 1 205 ? 1.026 -14.685 14.048 1.00 40.34 205 LEU A N 1
ATOM 1655 C CA . LEU A 1 205 ? 1.147 -14.405 15.470 1.00 40.34 205 LEU A CA 1
ATOM 1656 C C . LEU A 1 205 ? 1.792 -15.651 16.093 1.00 40.34 205 LEU A C 1
ATOM 1658 O O . LEU A 1 205 ? 1.095 -16.498 16.647 1.00 40.34 205 LEU A O 1
ATOM 1662 N N . GLN A 1 206 ? 3.101 -15.821 15.889 1.00 37.34 206 GLN A N 1
ATOM 1663 C CA . GLN A 1 206 ? 3.895 -16.743 16.705 1.00 37.34 206 GLN A CA 1
ATOM 1664 C C . GLN A 1 206 ? 4.123 -16.129 18.083 1.00 37.34 206 GLN A C 1
ATOM 1666 O O . GLN A 1 206 ? 4.394 -14.905 18.142 1.00 37.34 206 GLN A O 1
#

Sequence (206 aa):
MPGILPYLLKIFPSLKMLKYLDDLNEGVYIQQTLETVLLNEDGKQLLCEALYLYGVMLLVIDQKIEGEVRERMLVSYYRYSAARSSADSNMDDICKLLRSTGYSSQPGAKRPSNYPESYFQRVPINESFISMVIGRLRSDDIYNQVSAYPLPEHRSTALANQAAMLYVILYFEPSILHTHQAKMREIVDKYFPDNWASIANFFPLQ

Organism: Gorilla gorilla gorilla (NCBI:txid9595)

pLDDT: mean 83.05, std 14.46, range [37.34, 96.81]

Secondary structure (DSSP, 8-state):
---SHHHHHHT-THHHHHHHHHHHHTTSSTT--HHHHHHSHHHHHHHHHHHHHHHHHHHHHHHHS-HHHHHHHHHHHHHHHHTSS---TTHHHHHHHHS--S---STTPPPPTTTTHHHHTTS---HHHHHHHHHHHHH--TT--GGG--SGGGHHHHTHHHHHHHHHHGGG-HHHHHT-HHHHHHHHHHH-TT-HHHHHTTS---

=== Feature glossary ===
Feature key, reading from the visual/contextual features back to the raw sequence:

Rendered structure images. Structure images are PyMOL renders from six orthogonal camera directions. Cartoon representation draws helices as coils and strands as arrows; sticks shows the backbone as bonds; surface shows the solvent-excluded envelope. Rainbow coloring maps sequence position to hue (blue→red, N→C); chain coloring assigns a distinct color per polypeptide.

Contact-map, Ramachandran, and PAE plots. Three diagnostic plots accompany the record. The Cα contact map visualizes the tertiary structure as a 2D adjacency matrix (8 Å cutoff, sequence-local contacts suppressed). The Ramachandran plot shows the distribution of backbone (φ, ψ) torsions, with points in the α and β basins reflecting secondary structure content. The PAE plot shows AlphaFold's inter-residue confidence as a color matrix.

InterPro / GO / CATH / organism. The annotation block draws on four external resources. InterPro: which protein families and domains the sequence belongs to. GO: standardized terms for what the protein does, what process it participates in, and where in the cell it acts. CATH: which structural fold it has in the CATH hierarchy. Organism: the species of origin.

Nearest PDB structures. Structural nearest neighbors (via Foldseek easy-search vs the PDB). Reported per hit: target PDB id, E-value, and alignment TM-score. A TM-score above ~0.5 is the conventional threshold for 'same fold'.

Predicted aligned error. Predicted aligned error is AlphaFold's pairwise confidence. Unlike pLDDT (per-residue), PAE is per-residue-pair and captures whether two parts of the structure are correctly placed relative to each other. Units are ångströms of expected positional error.

Solvent-accessible surface area. SASA measures how much of the protein is reachable by solvent. It is computed by rolling a water-sized probe over the atomic surface and summing the exposed area (Å²). Per-residue SASA distinguishes core (buried, low SASA) from surface (exposed, high SASA) residues; total SASA is a whole-molecule size measure.

B-factor. Crystallographic B-factors measure how much each atom's electron density is smeared out, in Å². They rise in mobile loops and surface residues and fall in the buried interior. In AlphaFold models this column is repurposed to hold pLDDT instead.

pLDDT. For AlphaFold models, the B-factor field carries pLDDT — the model's own estimate of local accuracy on a 0–100 scale. Regions with pLDDT<50 should be treated as essentially unmodeled; they often correspond to intrinsically disordered segments.

Backbone torsions (φ/ψ). φ (phi) and ψ (psi) are the two rotatable backbone dihedrals per residue: φ is the C(i-1)–N–Cα–C torsion, ψ is the N–Cα–C–N(i+1) torsion, both in degrees on (−180°, 180°]. α-helical residues cluster near (−60°, −45°); β-strand residues near (−120°, +130°). A Ramachandran plot is simply a scatter of (φ, ψ) for every residue.

Radius of gyration, Cα contacts, bounding box. Radius of gyration (Rg) is the root-mean-square distance of Cα atoms from their centroid — a single number for overall size and compactness. A globular domain of N residues has Rg ≈ 2.2·N^0.38 Å; an extended or disordered chain has a much larger Rg. The Cα contact count is the number of residue pairs whose Cα atoms are within 8 Å and are more than four positions apart in sequence — a standard proxy for tertiary packing density. The bounding box is the smallest axis-aligned box enclosing all Cα atoms.

Secondary structure (3-state, P-SEA). Three-state secondary structure (P-SEA) collapses the eight DSSP classes into helix (a), strand (b), and coil (c). P-SEA assigns these from Cα geometry alone — distances and angles — without requiring backbone oxygens, so it works on any Cα trace.

Secondary structure (8-state, DSSP). Secondary structure is the local, repeating backbone conformation. DSSP classifies it into eight states by reading the hydrogen-bond network: three helix types (H, G, I), two β types (E, B), two non-regular types (T, S), and unstructured coil (-).

Foldseek 3Di. The Foldseek 3Di string encodes local tertiary geometry as a 20-letter alphabet — one character per residue — derived from the relative positions of nearby Cα atoms. Unlike the amino-acid sequence, 3Di is a direct function of the 3D structure, so two proteins with the same fold have similar 3Di strings even at low sequence identity.

mmCIF coordinates. Structure coordinates are given as an mmCIF _atom_site loop: one row per atom with element, residue name, chain id, sequence number, and x/y/z position in Å. Only the four main-chain atoms per residue are included here; side chains are omitted to keep the record compact.

Sequence. This is the polypeptide sequence — one letter per residue, N-terminus first. Length ranges from a few dozen residues for small domains to over a thousand for large multi-domain proteins.